Protein AF-Q2FM85-F1 (afdb_monomer_lite)

Structure (mmCIF, N/CA/C/O backbone):
data_AF-Q2FM85-F1
#
_entry.id   AF-Q2FM85-F1
#
loop_
_atom_site.group_PDB
_atom_site.id
_atom_site.type_symbol
_atom_site.label_atom_id
_atom_site.label_alt_id
_atom_site.label_comp_id
_atom_site.label_asym_id
_a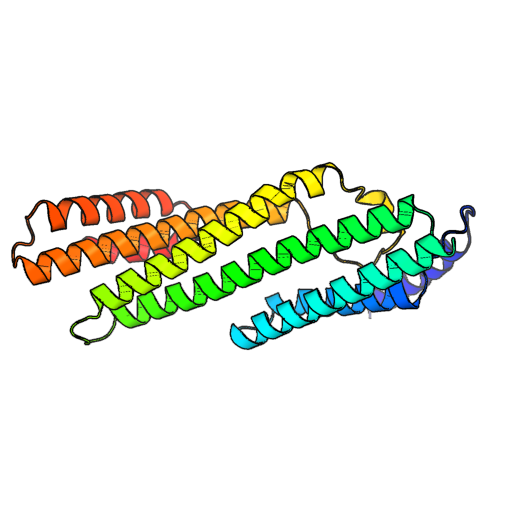tom_site.label_entity_id
_atom_site.label_seq_id
_atom_site.pdbx_PDB_ins_code
_atom_site.Cartn_x
_atom_site.Cartn_y
_atom_site.Cartn_z
_atom_site.occupancy
_atom_site.B_iso_or_equiv
_atom_site.auth_seq_id
_atom_site.auth_comp_id
_atom_site.auth_asym_id
_atom_site.auth_atom_id
_atom_site.pdbx_PDB_model_num
ATOM 1 N N . MET A 1 1 ? -16.814 22.512 -34.189 1.00 43.38 1 MET A N 1
ATOM 2 C CA . MET A 1 1 ? -15.724 22.408 -35.178 1.00 43.38 1 MET A CA 1
ATOM 3 C C . MET A 1 1 ? -14.431 22.679 -34.430 1.00 43.38 1 MET A C 1
ATOM 5 O O . MET A 1 1 ? -14.182 23.824 -34.098 1.00 43.38 1 MET A O 1
ATOM 9 N N . ASN A 1 2 ? -13.704 21.628 -34.056 1.00 27.72 2 ASN A N 1
ATOM 10 C CA . ASN A 1 2 ? -12.372 21.722 -33.464 1.00 27.72 2 ASN A CA 1
ATOM 11 C C . ASN A 1 2 ? -11.577 20.550 -34.024 1.00 27.72 2 ASN A C 1
ATOM 13 O O . ASN A 1 2 ? -11.971 19.396 -33.863 1.00 27.72 2 ASN A O 1
ATOM 17 N N . ILE A 1 3 ? -10.528 20.872 -34.770 1.00 36.47 3 ILE A N 1
ATOM 18 C CA . ILE 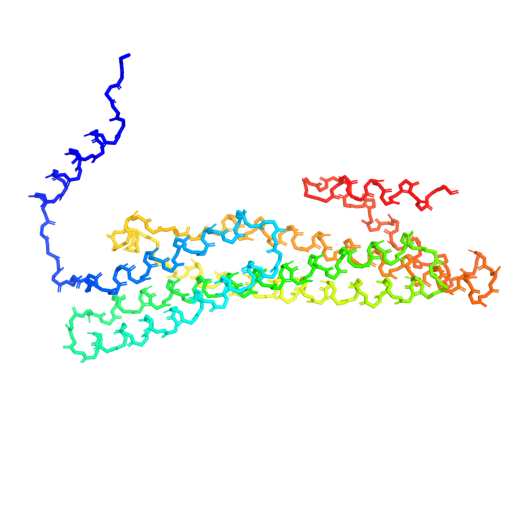A 1 3 ? -9.563 19.896 -35.258 1.00 36.47 3 ILE A CA 1
ATOM 19 C C . ILE A 1 3 ? -8.914 19.287 -34.014 1.00 36.47 3 ILE A C 1
ATOM 21 O O . ILE A 1 3 ? -8.484 20.007 -33.117 1.00 36.47 3 ILE A O 1
ATOM 25 N N . SER A 1 4 ? -8.961 17.962 -33.935 1.00 42.69 4 SER A N 1
ATOM 26 C CA . SER A 1 4 ? -8.514 17.168 -32.797 1.00 42.69 4 SER A CA 1
ATOM 27 C C . SER A 1 4 ? -7.077 17.513 -32.379 1.00 42.69 4 SER A C 1
ATOM 29 O O . SER A 1 4 ? -6.183 17.562 -33.226 1.00 42.69 4 SER A O 1
ATOM 31 N N . LEU A 1 5 ? -6.867 17.684 -31.069 1.00 38.66 5 LEU A N 1
ATOM 32 C CA . LEU A 1 5 ? -5.568 17.858 -30.401 1.00 38.66 5 LEU A CA 1
ATOM 33 C C . LEU A 1 5 ? -4.534 16.805 -30.865 1.00 38.66 5 LEU A C 1
ATOM 35 O O . LEU A 1 5 ? -3.346 17.096 -30.971 1.00 38.66 5 LEU A O 1
ATOM 39 N N . TYR A 1 6 ? -5.006 15.611 -31.245 1.00 41.09 6 TYR A N 1
ATOM 40 C CA . TYR A 1 6 ? -4.198 14.502 -31.760 1.00 41.09 6 TYR A CA 1
ATOM 41 C C . TYR A 1 6 ? -3.557 14.785 -33.136 1.00 41.09 6 TYR A C 1
ATOM 43 O O . TYR A 1 6 ? -2.476 14.280 -33.422 1.00 41.09 6 TYR A O 1
ATOM 51 N N . LEU A 1 7 ? -4.158 15.641 -33.976 1.00 37.09 7 LEU A N 1
ATOM 52 C CA . LEU A 1 7 ? -3.576 16.041 -35.268 1.00 37.09 7 LEU A CA 1
ATOM 53 C C . LEU A 1 7 ? -2.536 17.169 -35.108 1.00 37.09 7 LEU A C 1
ATOM 55 O O . LEU A 1 7 ? -1.598 17.261 -35.896 1.00 37.09 7 LEU A O 1
ATOM 59 N N . GLN A 1 8 ? -2.682 18.009 -34.072 1.00 33.28 8 GLN A N 1
ATOM 60 C CA . GLN A 1 8 ? -1.691 19.033 -33.708 1.00 33.28 8 GLN A CA 1
ATOM 61 C C . GLN A 1 8 ? -0.456 18.413 -33.032 1.00 33.28 8 GLN A C 1
ATOM 63 O O . GLN A 1 8 ? 0.659 18.837 -33.323 1.00 33.28 8 GLN A O 1
ATOM 68 N N . LEU A 1 9 ? -0.634 17.358 -32.225 1.00 39.28 9 LEU A N 1
ATOM 69 C CA . LEU A 1 9 ? 0.461 16.554 -31.660 1.00 39.28 9 LEU A CA 1
ATOM 70 C C . LEU A 1 9 ? 1.218 15.755 -32.740 1.00 39.28 9 LEU A C 1
ATOM 72 O O . LEU A 1 9 ? 2.447 15.719 -32.729 1.00 39.28 9 LEU A O 1
ATOM 76 N N . GLY A 1 10 ? 0.511 15.215 -33.742 1.00 33.72 10 GLY A N 1
ATOM 77 C CA . GLY A 1 10 ? 1.130 14.480 -34.855 1.00 33.72 10 GLY A CA 1
ATOM 78 C C . GLY A 1 10 ? 2.040 15.320 -35.770 1.00 33.72 10 GLY A C 1
ATOM 79 O O . GLY A 1 10 ? 2.987 14.789 -36.344 1.00 33.72 10 GLY A O 1
ATOM 80 N N . LEU A 1 11 ? 1.805 16.634 -35.890 1.00 33.81 11 LEU A N 1
ATOM 81 C CA . LEU A 1 11 ? 2.631 17.541 -36.709 1.00 33.81 11 LEU A CA 1
ATOM 82 C C . LEU A 1 11 ? 3.829 18.134 -35.949 1.00 33.81 11 LEU A C 1
ATOM 84 O O . LEU A 1 11 ? 4.820 18.500 -36.578 1.00 33.81 11 LEU A O 1
ATOM 88 N N . ILE A 1 12 ? 3.770 18.186 -34.613 1.00 39.16 12 ILE A N 1
ATOM 89 C CA . ILE A 1 12 ? 4.903 18.582 -33.761 1.00 39.16 12 ILE A CA 1
ATOM 90 C C . ILE A 1 12 ? 5.932 17.437 -33.679 1.00 39.16 12 ILE A C 1
ATOM 92 O O . ILE A 1 12 ? 7.133 17.697 -33.761 1.00 39.16 12 ILE A O 1
ATOM 96 N N . MET A 1 13 ? 5.479 16.174 -33.677 1.00 35.75 13 MET A N 1
ATOM 97 C CA . MET A 1 13 ? 6.345 14.988 -33.803 1.00 35.75 13 MET A CA 1
ATOM 98 C C . MET A 1 13 ? 7.170 14.969 -35.103 1.00 35.75 13 MET A C 1
ATOM 100 O O . MET A 1 13 ? 8.357 14.661 -35.075 1.00 35.75 13 MET A O 1
ATOM 104 N N . ALA A 1 14 ? 6.597 15.373 -36.242 1.00 36.06 14 ALA A N 1
ATOM 105 C CA . ALA A 1 14 ? 7.312 15.378 -37.524 1.00 36.06 14 ALA A CA 1
ATOM 106 C C . ALA A 1 14 ? 8.412 16.460 -37.629 1.00 36.06 14 ALA A C 1
ATOM 108 O O . ALA A 1 14 ? 9.284 16.360 -38.490 1.00 36.06 14 ALA A O 1
ATOM 109 N N . PHE A 1 15 ? 8.387 17.487 -36.767 1.00 31.94 15 PHE A N 1
ATOM 110 C CA . PHE A 1 15 ? 9.368 18.581 -36.768 1.00 31.94 15 PHE A CA 1
ATOM 111 C C . PHE A 1 15 ? 10.531 18.335 -35.788 1.00 31.94 15 PHE A C 1
ATOM 113 O O . PHE A 1 15 ? 11.653 18.756 -36.059 1.00 31.94 15 PHE A O 1
ATOM 120 N N . ILE A 1 16 ? 10.293 17.594 -34.697 1.00 36.69 16 ILE A N 1
ATOM 121 C CA . ILE A 1 16 ? 11.331 17.194 -33.725 1.00 36.69 16 ILE A CA 1
ATOM 122 C C . ILE A 1 16 ? 12.219 16.073 -34.291 1.00 36.69 16 ILE A C 1
ATOM 124 O O . ILE A 1 16 ? 13.427 16.084 -34.082 1.00 36.69 16 ILE A O 1
ATOM 128 N N . VAL A 1 17 ? 11.665 15.193 -35.135 1.00 38.59 17 VAL A N 1
ATOM 129 C CA . VAL A 1 17 ? 12.422 14.165 -35.883 1.00 38.59 17 VAL A CA 1
ATOM 130 C C . VAL A 1 17 ? 13.439 14.773 -36.877 1.00 38.59 17 VAL A C 1
ATOM 132 O O . VAL A 1 17 ? 14.316 14.076 -37.379 1.00 38.59 17 VAL A O 1
ATOM 135 N N . GLY A 1 18 ? 13.360 16.078 -37.169 1.00 36.00 18 GLY A N 1
ATOM 136 C CA . GLY A 1 18 ? 14.137 16.714 -38.234 1.00 36.00 18 GLY A CA 1
ATOM 137 C C . GLY A 1 18 ? 15.399 17.487 -37.839 1.00 36.00 18 GLY A C 1
ATOM 138 O O . GLY A 1 18 ? 16.174 17.805 -38.741 1.00 36.00 18 GLY A O 1
ATOM 139 N N . VAL A 1 19 ? 15.634 17.862 -36.573 1.00 32.31 19 VAL A N 1
ATOM 140 C CA . VAL A 1 19 ? 16.692 18.853 -36.272 1.00 32.31 19 VAL A CA 1
ATOM 141 C C . VAL A 1 19 ? 17.429 18.565 -34.953 1.00 32.31 19 VAL A C 1
ATOM 143 O O . VAL A 1 19 ? 16.922 18.835 -33.873 1.00 32.31 19 VAL A O 1
ATOM 146 N N . VAL A 1 20 ? 18.689 18.137 -35.117 1.00 36.66 20 VAL A N 1
ATOM 147 C CA . VAL A 1 20 ? 19.824 18.041 -34.164 1.00 36.66 20 VAL A CA 1
ATOM 148 C C . VAL A 1 20 ? 20.144 16.656 -33.574 1.00 36.66 20 VAL A C 1
ATOM 150 O O . VAL A 1 20 ? 19.857 16.316 -32.438 1.00 36.66 20 VAL A O 1
ATOM 153 N N . SER A 1 21 ? 20.856 15.923 -34.428 1.00 43.28 21 SER A N 1
ATOM 154 C CA . SER A 1 21 ? 21.902 14.911 -34.234 1.00 43.28 21 SER A CA 1
ATOM 155 C C . SER A 1 21 ? 22.667 14.792 -32.899 1.00 43.28 21 SER A C 1
ATOM 157 O O . SER A 1 21 ? 23.148 15.792 -32.365 1.00 43.28 21 SER A O 1
ATOM 159 N N . ALA A 1 22 ? 23.029 13.524 -32.640 1.00 36.72 22 ALA A N 1
ATOM 160 C CA . ALA A 1 22 ? 24.295 12.998 -32.099 1.00 36.72 22 ALA A CA 1
ATOM 161 C C . ALA A 1 22 ? 24.280 12.467 -30.653 1.00 36.72 22 ALA A C 1
ATOM 163 O O . ALA A 1 22 ? 24.821 13.081 -29.743 1.00 36.72 22 ALA A O 1
ATOM 164 N N . THR A 1 23 ? 23.781 11.242 -30.481 1.00 41.84 23 THR A N 1
ATOM 165 C CA . THR A 1 23 ? 24.601 10.081 -30.073 1.00 41.84 23 THR A CA 1
ATOM 166 C C . THR A 1 23 ? 23.841 8.807 -30.453 1.00 41.84 23 THR A C 1
ATOM 168 O O . THR A 1 23 ? 22.666 8.665 -30.135 1.00 41.84 23 THR A O 1
ATOM 171 N N . ASP A 1 24 ? 24.482 7.912 -31.204 1.00 48.84 24 ASP A N 1
ATOM 172 C CA . ASP A 1 24 ? 23.924 6.625 -31.635 1.00 48.84 24 ASP A CA 1
ATOM 173 C C . ASP A 1 24 ? 23.804 5.654 -30.446 1.00 48.84 24 ASP A C 1
ATOM 175 O O . ASP A 1 24 ? 24.573 4.708 -30.338 1.00 48.84 24 ASP A O 1
ATOM 179 N N . ASN A 1 25 ? 22.846 5.896 -29.551 1.00 52.81 25 ASN A N 1
ATOM 180 C CA . ASN A 1 25 ? 22.356 4.925 -28.569 1.00 52.81 25 ASN A CA 1
ATOM 181 C C . ASN A 1 25 ? 20.847 4.813 -28.735 1.00 52.81 25 ASN A C 1
ATOM 183 O O . ASN A 1 25 ? 20.070 5.338 -27.937 1.00 52.81 25 ASN A O 1
ATOM 187 N N . GLN A 1 26 ? 20.423 4.193 -29.830 1.00 66.88 26 GLN A N 1
ATOM 188 C CA . GLN A 1 26 ? 19.011 3.900 -30.010 1.00 66.88 26 GLN A CA 1
ATOM 189 C C . GLN A 1 26 ? 18.675 2.715 -29.118 1.00 66.88 26 GLN A C 1
ATOM 191 O O . GLN A 1 26 ? 19.164 1.612 -29.351 1.00 66.88 26 GLN A O 1
ATOM 196 N N . ILE A 1 27 ? 17.862 2.956 -28.085 1.00 73.56 27 ILE A N 1
ATOM 197 C CA . ILE A 1 27 ? 17.245 1.869 -27.327 1.00 73.56 27 ILE A CA 1
ATOM 198 C C . ILE A 1 27 ? 16.555 0.954 -28.348 1.00 73.56 27 ILE A C 1
ATOM 200 O O . ILE A 1 27 ? 15.770 1.449 -29.163 1.00 73.56 27 ILE A O 1
ATOM 204 N N . PRO A 1 28 ? 16.847 -0.354 -28.341 1.00 81.88 28 PRO A N 1
ATOM 205 C CA . PRO A 1 28 ? 16.185 -1.305 -29.213 1.00 81.88 28 PRO A CA 1
ATOM 206 C C . PRO A 1 28 ? 14.659 -1.199 -29.100 1.00 81.88 28 PRO A C 1
ATOM 208 O O . PRO A 1 28 ? 14.105 -1.121 -28.001 1.00 81.88 28 PRO A O 1
ATOM 211 N N . ASN A 1 29 ? 13.969 -1.179 -30.246 1.00 82.38 29 ASN A N 1
ATOM 212 C CA . ASN A 1 29 ? 12.513 -0.986 -30.299 1.00 82.38 29 ASN A CA 1
ATOM 213 C C . ASN A 1 29 ? 11.743 -2.032 -29.478 1.00 82.38 29 ASN A C 1
ATOM 215 O O . ASN A 1 29 ? 10.651 -1.754 -28.990 1.00 82.38 29 ASN A O 1
ATOM 219 N N . ASP A 1 30 ? 12.281 -3.240 -29.350 1.00 78.69 30 ASP A N 1
ATOM 220 C CA . ASP A 1 30 ? 11.719 -4.322 -28.550 1.00 78.69 30 ASP A CA 1
ATOM 221 C C . ASP A 1 30 ? 11.849 -4.064 -27.043 1.00 78.69 30 ASP A C 1
ATOM 223 O O . ASP A 1 30 ? 10.852 -4.232 -26.343 1.00 78.69 30 ASP A O 1
ATOM 227 N N . ILE A 1 31 ? 12.994 -3.555 -26.558 1.00 79.12 31 ILE A N 1
ATOM 228 C CA . ILE A 1 31 ? 13.118 -3.064 -25.171 1.00 79.12 31 ILE A CA 1
ATOM 229 C C . ILE A 1 31 ? 12.107 -1.941 -24.932 1.00 79.12 31 ILE A C 1
ATOM 231 O O . ILE A 1 31 ? 11.370 -1.971 -23.948 1.00 79.12 31 ILE A O 1
ATOM 235 N N . GLN A 1 32 ? 12.044 -0.959 -25.836 1.00 82.00 32 GLN A N 1
ATOM 236 C CA . GLN A 1 32 ? 11.134 0.177 -25.688 1.00 82.00 32 GLN A CA 1
ATOM 237 C C . GLN A 1 32 ? 9.668 -0.276 -25.624 1.00 82.00 32 GLN A C 1
ATOM 239 O O . GLN A 1 32 ? 8.930 0.148 -24.736 1.00 82.00 32 GLN A O 1
ATOM 244 N N . THR A 1 33 ? 9.256 -1.156 -26.539 1.00 81.81 33 THR A N 1
ATOM 245 C CA . THR A 1 33 ? 7.886 -1.686 -26.586 1.00 81.81 33 THR A CA 1
ATOM 246 C C . THR A 1 33 ? 7.562 -2.463 -25.313 1.00 81.81 33 THR A C 1
ATOM 248 O O . THR A 1 33 ? 6.524 -2.224 -24.704 1.00 81.81 33 THR A O 1
ATOM 251 N N . ALA A 1 34 ? 8.471 -3.335 -24.862 1.00 77.94 34 ALA A N 1
ATOM 252 C CA . ALA A 1 34 ? 8.268 -4.132 -23.657 1.00 77.94 34 ALA A CA 1
ATOM 253 C C . ALA A 1 34 ? 8.122 -3.261 -22.398 1.00 77.94 34 ALA A C 1
ATOM 255 O O . ALA A 1 34 ? 7.240 -3.514 -21.578 1.00 77.94 34 ALA A O 1
ATOM 256 N N . VAL A 1 35 ? 8.936 -2.206 -22.261 1.00 79.12 35 VAL A N 1
ATOM 257 C CA . VAL A 1 35 ? 8.818 -1.252 -21.147 1.00 79.12 35 VAL A CA 1
ATOM 258 C C . VAL A 1 35 ? 7.467 -0.538 -21.180 1.00 79.12 35 VAL A C 1
ATOM 260 O O . VAL A 1 35 ? 6.777 -0.495 -20.165 1.00 79.12 35 VAL A O 1
ATOM 263 N N . VAL A 1 36 ? 7.059 0.001 -22.332 1.00 80.12 36 VAL A N 1
ATOM 264 C CA . VAL A 1 36 ? 5.788 0.736 -22.456 1.00 80.12 36 VAL A CA 1
ATOM 265 C C . VAL A 1 36 ? 4.582 -0.167 -22.177 1.00 80.12 36 VAL A C 1
ATOM 267 O O . VAL A 1 36 ? 3.659 0.248 -21.471 1.00 80.12 36 VAL A O 1
ATOM 270 N N . ASP A 1 37 ? 4.594 -1.407 -22.666 1.00 78.00 37 ASP A N 1
ATOM 271 C CA . ASP A 1 37 ? 3.521 -2.376 -22.423 1.00 78.00 37 ASP A CA 1
ATOM 272 C C . ASP A 1 37 ? 3.403 -2.731 -20.932 1.00 78.00 37 ASP A C 1
ATOM 274 O O . ASP A 1 37 ? 2.298 -2.724 -20.378 1.00 78.00 37 ASP A O 1
ATOM 278 N N . ALA A 1 38 ? 4.534 -2.980 -20.262 1.00 74.19 38 ALA A N 1
ATOM 279 C CA . ALA A 1 38 ? 4.574 -3.286 -18.833 1.00 74.19 38 ALA A CA 1
ATOM 280 C C . ALA A 1 38 ? 4.044 -2.116 -17.984 1.00 74.19 38 ALA A C 1
ATOM 282 O O . ALA A 1 38 ? 3.246 -2.309 -17.066 1.00 74.19 38 ALA A O 1
ATOM 283 N N . LEU A 1 39 ? 4.419 -0.880 -18.326 1.00 76.69 39 LEU A N 1
ATOM 284 C CA . LEU A 1 39 ? 3.932 0.320 -17.638 1.00 76.69 39 LEU A CA 1
ATOM 285 C C . LEU A 1 39 ? 2.447 0.575 -17.881 1.00 76.69 39 LEU A C 1
ATOM 287 O O . LEU A 1 39 ? 1.722 0.926 -16.955 1.00 76.69 39 LEU A O 1
ATOM 291 N N . THR A 1 40 ? 1.971 0.331 -19.100 1.00 77.44 40 THR A N 1
ATOM 292 C CA . THR A 1 40 ? 0.543 0.439 -19.416 1.00 77.44 40 THR A CA 1
ATOM 293 C C . THR A 1 40 ? -0.274 -0.522 -18.550 1.00 77.44 40 THR A C 1
ATOM 295 O O . THR A 1 40 ? -1.334 -0.155 -18.048 1.00 77.44 40 THR A O 1
ATOM 298 N N . LYS A 1 41 ? 0.226 -1.743 -18.314 1.00 76.25 41 LYS A N 1
ATOM 299 C CA . LYS A 1 41 ? -0.398 -2.696 -17.382 1.00 76.25 41 LYS A CA 1
ATOM 300 C C . LYS A 1 41 ? -0.306 -2.242 -15.929 1.00 76.25 41 LYS A C 1
ATOM 302 O O . LYS A 1 41 ? -1.263 -2.437 -15.186 1.00 76.25 41 LYS A O 1
ATOM 307 N N . ALA A 1 42 ? 0.803 -1.627 -15.521 1.00 71.06 42 ALA A N 1
ATOM 308 C CA . ALA A 1 42 ? 0.934 -1.068 -14.178 1.00 71.06 42 ALA A CA 1
ATOM 309 C C . ALA A 1 42 ? -0.116 0.025 -13.919 1.00 71.06 42 ALA A C 1
ATOM 311 O O . ALA A 1 42 ? -0.747 0.039 -12.863 1.00 71.06 42 ALA A O 1
ATOM 312 N N . ASP A 1 43 ? -0.379 0.884 -14.905 1.00 70.06 43 ASP A N 1
ATOM 313 C CA . ASP A 1 43 ? -1.413 1.914 -14.796 1.00 70.06 43 ASP A CA 1
ATOM 314 C C . ASP A 1 43 ? -2.819 1.304 -14.610 1.00 70.06 43 ASP A C 1
ATOM 316 O O . ASP A 1 43 ? -3.640 1.875 -13.882 1.00 70.06 43 ASP A O 1
ATOM 320 N N . LEU A 1 44 ? -3.079 0.108 -15.167 1.00 70.88 44 LEU A N 1
ATOM 321 C CA . LEU A 1 44 ? -4.347 -0.622 -15.001 1.00 70.88 44 LEU A CA 1
ATOM 322 C C . LEU A 1 44 ? -4.649 -1.032 -13.554 1.00 70.88 44 LEU A C 1
ATOM 324 O O . LEU A 1 44 ? -5.825 -1.117 -13.206 1.00 70.88 44 LEU A O 1
ATOM 328 N N . ILE A 1 45 ? -3.632 -1.204 -12.699 1.00 67.62 45 ILE A N 1
ATOM 329 C CA . ILE A 1 45 ? -3.804 -1.572 -11.279 1.00 67.62 45 ILE A CA 1
ATOM 330 C C . ILE A 1 45 ? -4.682 -0.548 -10.545 1.00 67.62 45 ILE A C 1
ATOM 332 O O . ILE A 1 45 ? -5.451 -0.891 -9.653 1.00 67.62 45 ILE A O 1
ATOM 336 N N . SER A 1 46 ? -4.592 0.730 -10.924 1.00 55.38 46 SER A N 1
ATOM 337 C CA . SER A 1 46 ? -5.371 1.801 -10.291 1.00 55.38 46 SER A CA 1
ATOM 338 C C . SER A 1 46 ? -6.848 1.838 -10.707 1.00 55.38 46 SER A C 1
ATOM 340 O O . SER A 1 46 ? -7.635 2.552 -10.084 1.00 55.38 46 SER A O 1
ATOM 342 N N . PHE A 1 47 ? -7.224 1.084 -11.745 1.00 53.41 47 PHE A N 1
ATOM 343 C CA . PHE A 1 47 ? -8.576 1.044 -12.309 1.00 53.41 47 PHE A CA 1
ATOM 344 C C . PHE A 1 47 ? -9.339 -0.240 -11.960 1.00 53.41 47 PHE A C 1
ATOM 346 O O . PHE A 1 47 ? -10.507 -0.371 -12.330 1.00 53.41 47 PHE A O 1
ATOM 353 N N . THR A 1 48 ? -8.698 -1.187 -11.274 1.00 65.25 48 THR A N 1
ATOM 354 C CA . THR A 1 48 ? -9.308 -2.442 -10.835 1.00 65.25 48 THR A CA 1
ATOM 355 C C . THR A 1 48 ? -9.791 -2.330 -9.392 1.00 65.25 48 THR A C 1
ATOM 357 O O . THR A 1 48 ? -8.995 -2.174 -8.471 1.00 65.25 48 THR A O 1
ATOM 360 N N . ASP A 1 49 ? -11.101 -2.479 -9.182 1.00 66.50 49 ASP A N 1
ATOM 361 C CA . ASP A 1 49 ? -11.698 -2.539 -7.836 1.00 66.50 49 ASP A CA 1
ATOM 362 C C . ASP A 1 49 ? -11.513 -3.923 -7.170 1.00 66.50 49 ASP A C 1
ATOM 364 O O . ASP A 1 49 ? -11.881 -4.123 -6.013 1.00 66.50 49 ASP A O 1
ATOM 368 N N . GLU A 1 50 ? -10.941 -4.893 -7.894 1.00 79.25 50 GLU A N 1
ATOM 369 C CA . GLU A 1 50 ? -10.713 -6.263 -7.432 1.00 79.25 50 GLU A CA 1
ATOM 370 C C . GLU A 1 50 ? -9.252 -6.475 -7.012 1.00 79.25 50 GLU A C 1
ATOM 372 O O . GLU A 1 50 ? -8.321 -6.370 -7.821 1.00 79.25 50 GLU A O 1
ATOM 377 N N . SER A 1 51 ? -9.039 -6.810 -5.737 1.00 77.25 51 SER A N 1
ATOM 378 C CA . SER A 1 51 ? -7.700 -6.965 -5.159 1.00 77.25 51 SER A CA 1
ATOM 379 C C . SER A 1 51 ? -6.914 -8.136 -5.750 1.00 77.25 51 SER A C 1
ATOM 381 O O . SER A 1 51 ? -5.709 -8.018 -5.954 1.00 77.25 51 SER A O 1
ATOM 383 N N . GLU A 1 52 ? -7.573 -9.249 -6.079 1.00 85.62 52 GLU A N 1
ATOM 384 C CA . GLU A 1 52 ? -6.927 -10.414 -6.699 1.00 85.62 52 GLU A CA 1
ATOM 385 C C . GLU A 1 52 ? -6.411 -10.101 -8.107 1.00 85.62 52 GLU A C 1
ATOM 387 O O . GLU A 1 52 ? -5.225 -10.289 -8.369 1.00 85.62 52 GLU A O 1
ATOM 392 N N . GLN A 1 53 ? -7.250 -9.507 -8.962 1.00 81.50 53 GLN A N 1
ATOM 393 C CA . GLN A 1 53 ? -6.844 -9.077 -10.305 1.00 81.50 53 GLN A CA 1
ATOM 394 C C . GLN A 1 53 ? -5.697 -8.059 -10.251 1.00 81.50 53 GLN A C 1
ATOM 396 O O . GLN A 1 53 ? -4.740 -8.144 -11.018 1.00 81.50 53 GLN A O 1
ATOM 401 N N . SER A 1 54 ? -5.758 -7.120 -9.301 1.00 80.25 54 SER A N 1
ATOM 402 C CA . SER A 1 54 ? -4.698 -6.129 -9.089 1.00 80.25 54 SER A CA 1
ATOM 403 C C . SER A 1 54 ? -3.357 -6.794 -8.748 1.00 80.25 54 SER A C 1
ATOM 405 O O . SER A 1 54 ? -2.315 -6.389 -9.264 1.00 80.25 54 SER A O 1
ATOM 407 N N . ARG A 1 55 ? -3.366 -7.844 -7.914 1.00 84.94 55 ARG A N 1
ATOM 408 C CA . ARG A 1 55 ? -2.155 -8.601 -7.554 1.00 84.94 55 ARG A CA 1
ATOM 409 C C . ARG A 1 55 ? -1.608 -9.432 -8.710 1.00 84.94 55 ARG A C 1
ATOM 411 O O . ARG A 1 55 ? -0.394 -9.465 -8.899 1.00 84.94 55 ARG A O 1
ATOM 418 N N . GLU A 1 56 ? -2.472 -10.067 -9.497 1.00 88.56 56 GLU A N 1
ATOM 419 C CA . GLU A 1 56 ? -2.054 -10.798 -10.701 1.00 88.56 56 GLU A CA 1
ATOM 420 C C . GLU A 1 56 ? -1.382 -9.864 -11.719 1.00 88.56 56 GLU A C 1
ATOM 422 O O . GLU A 1 56 ? -0.337 -10.201 -12.287 1.00 88.56 56 GLU A O 1
ATOM 427 N N . LEU A 1 57 ? -1.934 -8.659 -11.906 1.00 81.62 57 LEU A N 1
ATOM 428 C CA . LEU A 1 57 ? -1.325 -7.622 -12.738 1.00 81.62 57 LEU A CA 1
ATOM 429 C C . LEU A 1 57 ? 0.039 -7.193 -12.191 1.00 81.62 57 LEU A C 1
ATOM 431 O O . LEU A 1 57 ? 0.998 -7.139 -12.959 1.00 81.62 57 LEU A O 1
ATOM 435 N N . ILE A 1 58 ? 0.158 -6.953 -10.878 1.00 84.06 58 ILE A N 1
ATOM 436 C CA . ILE A 1 58 ? 1.447 -6.638 -10.241 1.00 84.06 58 ILE A CA 1
ATOM 437 C C . ILE A 1 58 ? 2.473 -7.733 -10.530 1.00 84.06 58 ILE A C 1
ATOM 439 O O . ILE A 1 58 ? 3.571 -7.431 -10.992 1.00 84.06 58 ILE A O 1
ATOM 443 N N . GLN A 1 59 ? 2.127 -8.999 -10.293 1.00 89.19 59 GLN A N 1
ATOM 444 C CA . GLN A 1 59 ? 3.045 -10.108 -10.537 1.00 89.19 59 GLN A CA 1
ATOM 445 C C . GLN A 1 59 ? 3.478 -10.160 -12.008 1.00 89.19 59 GLN A C 1
ATOM 447 O O . GLN A 1 59 ? 4.673 -10.255 -12.287 1.00 89.19 59 GLN A O 1
ATOM 452 N N . THR A 1 60 ? 2.528 -10.016 -12.934 1.00 87.06 60 THR A N 1
ATOM 453 C CA . THR A 1 60 ? 2.796 -10.014 -14.379 1.00 87.06 60 THR A CA 1
ATOM 454 C C . THR A 1 60 ? 3.795 -8.921 -14.761 1.00 87.06 60 THR A C 1
ATOM 456 O O . THR A 1 60 ? 4.776 -9.192 -15.449 1.00 87.06 60 THR A O 1
ATOM 459 N N . VAL A 1 61 ? 3.590 -7.689 -14.287 1.00 85.44 61 VAL A N 1
ATOM 460 C CA . VAL A 1 61 ? 4.483 -6.564 -14.604 1.00 85.44 61 VAL A CA 1
ATOM 461 C C . VAL A 1 61 ? 5.886 -6.791 -14.037 1.00 85.44 61 VAL A C 1
ATOM 463 O O . VAL A 1 61 ? 6.877 -6.507 -14.705 1.00 85.44 61 VAL A O 1
ATOM 466 N N . ARG A 1 62 ? 6.003 -7.349 -12.829 1.00 90.56 62 ARG A N 1
ATOM 467 C CA . ARG A 1 62 ? 7.309 -7.635 -12.211 1.00 90.56 62 ARG A CA 1
ATOM 468 C C . ARG A 1 62 ? 8.081 -8.742 -12.937 1.00 90.56 62 ARG A C 1
ATOM 470 O O . ARG A 1 62 ? 9.307 -8.672 -13.062 1.00 90.56 62 ARG A O 1
ATOM 477 N N . GLU A 1 63 ? 7.378 -9.751 -13.444 1.00 90.94 63 GLU A N 1
ATOM 478 C CA . GLU A 1 63 ? 7.966 -10.774 -14.315 1.00 90.94 63 GLU A CA 1
ATOM 479 C C . GLU A 1 63 ? 8.465 -10.154 -15.632 1.00 90.94 63 GLU A C 1
ATOM 481 O O . GLU A 1 63 ? 9.585 -10.443 -16.065 1.00 90.94 63 GLU A O 1
ATOM 486 N N . GLU A 1 64 ? 7.696 -9.232 -16.225 1.00 87.94 64 GLU A N 1
ATOM 487 C CA . GLU A 1 64 ? 8.111 -8.483 -17.419 1.00 87.94 64 GLU A CA 1
ATOM 488 C C . GLU A 1 64 ? 9.337 -7.611 -17.153 1.00 87.94 64 GLU A C 1
ATOM 490 O O . GLU A 1 64 ? 10.292 -7.658 -17.924 1.00 87.94 64 GLU A O 1
ATOM 495 N N . PHE A 1 65 ? 9.373 -6.893 -16.034 1.00 89.12 65 PHE A N 1
ATOM 496 C CA . PHE A 1 65 ? 10.538 -6.118 -15.612 1.00 89.12 65 PHE A CA 1
ATOM 497 C C . PHE A 1 65 ? 11.792 -6.973 -15.472 1.00 89.12 65 PHE A C 1
ATOM 499 O O . PHE A 1 65 ? 12.844 -6.594 -15.982 1.00 89.12 65 PHE A O 1
ATOM 506 N N . THR A 1 66 ? 11.680 -8.158 -14.871 1.00 92.25 66 THR A N 1
ATOM 507 C CA . THR A 1 66 ? 12.808 -9.095 -14.759 1.00 92.25 66 THR A CA 1
ATOM 508 C C . THR A 1 66 ? 13.334 -9.502 -16.139 1.00 92.25 66 THR A C 1
ATOM 510 O O . THR A 1 66 ? 14.546 -9.521 -16.365 1.00 92.25 66 THR A O 1
ATOM 513 N N . ASN A 1 67 ? 12.432 -9.793 -17.081 1.00 90.06 67 ASN A N 1
ATOM 514 C CA . ASN A 1 67 ? 12.801 -10.131 -18.454 1.00 90.06 67 ASN A CA 1
ATOM 515 C C . ASN A 1 67 ? 13.463 -8.948 -19.184 1.00 90.06 67 ASN A C 1
ATOM 517 O O . ASN A 1 67 ? 14.506 -9.116 -19.814 1.00 90.06 67 ASN A O 1
ATOM 521 N N . ILE A 1 68 ? 12.901 -7.744 -19.052 1.00 88.81 68 ILE A N 1
ATOM 522 C CA . ILE A 1 68 ? 13.432 -6.520 -19.663 1.00 88.81 68 ILE A CA 1
ATOM 523 C C . ILE A 1 68 ? 14.825 -6.195 -19.112 1.00 88.81 68 ILE A C 1
ATOM 525 O O . ILE A 1 68 ? 15.721 -5.867 -19.885 1.00 88.81 68 ILE A O 1
ATOM 529 N N . THR A 1 69 ? 15.060 -6.326 -17.802 1.00 90.44 69 THR A N 1
ATOM 530 C CA . THR A 1 69 ? 16.400 -6.146 -17.218 1.00 90.44 69 THR A CA 1
ATOM 531 C C . THR A 1 69 ? 17.412 -7.132 -17.810 1.00 90.44 69 THR A C 1
ATOM 533 O O . THR A 1 69 ? 18.553 -6.752 -18.080 1.00 90.44 69 THR A O 1
ATOM 536 N N . GLY A 1 70 ? 16.998 -8.376 -18.075 1.00 90.81 70 GLY A N 1
ATOM 537 C CA . GLY A 1 70 ? 17.811 -9.354 -18.802 1.00 90.81 70 GLY A CA 1
ATOM 538 C C . GLY A 1 70 ? 18.168 -8.879 -20.213 1.00 90.81 70 GLY A C 1
ATOM 539 O O . GLY A 1 70 ? 19.344 -8.856 -20.570 1.00 90.81 70 GLY A O 1
ATOM 540 N N . GLN A 1 71 ? 17.175 -8.403 -20.972 1.00 89.56 71 GLN A N 1
ATOM 541 C CA . GLN A 1 71 ? 17.394 -7.832 -22.305 1.00 89.56 71 GLN A CA 1
ATOM 542 C C . GLN A 1 71 ? 18.369 -6.649 -22.248 1.00 89.56 71 GLN A C 1
ATOM 544 O O . GLN A 1 71 ? 19.369 -6.646 -22.959 1.00 89.56 71 GLN A O 1
ATOM 549 N N . ILE A 1 72 ? 18.149 -5.679 -21.358 1.00 88.00 72 ILE A N 1
ATOM 550 C CA . ILE A 1 72 ? 19.045 -4.526 -21.174 1.00 88.00 72 ILE A CA 1
ATOM 551 C C . ILE A 1 72 ? 20.495 -4.979 -20.933 1.00 88.00 72 ILE A C 1
ATOM 553 O O . ILE A 1 72 ? 21.415 -4.416 -21.528 1.00 88.00 72 ILE A O 1
ATOM 557 N N . SER A 1 73 ? 20.714 -6.010 -20.109 1.00 91.44 73 SER A N 1
ATOM 558 C CA . SER A 1 73 ? 22.054 -6.564 -19.872 1.00 91.44 73 SER A CA 1
ATOM 559 C C . SER A 1 73 ? 22.679 -7.147 -21.143 1.00 91.44 73 SER A C 1
ATOM 561 O O . SER A 1 73 ? 23.863 -6.921 -21.398 1.00 91.44 73 SER A O 1
ATOM 563 N N . ASP A 1 74 ? 21.907 -7.880 -21.946 1.00 87.81 74 ASP A N 1
ATOM 564 C CA . ASP A 1 74 ? 22.389 -8.495 -23.187 1.00 87.81 74 ASP A CA 1
ATOM 565 C C . ASP A 1 74 ? 22.737 -7.431 -24.243 1.00 87.81 74 ASP A C 1
ATOM 567 O O . ASP A 1 74 ? 23.807 -7.474 -24.860 1.00 87.81 74 ASP A O 1
ATOM 571 N N . TYR A 1 75 ? 21.874 -6.424 -24.401 1.00 83.19 75 TYR A N 1
ATOM 572 C CA . TYR A 1 75 ? 22.083 -5.292 -25.307 1.00 83.19 75 TYR A CA 1
ATOM 573 C C . TYR A 1 75 ? 23.240 -4.386 -24.857 1.00 83.19 75 TYR A C 1
ATOM 575 O O . TYR A 1 75 ? 23.993 -3.865 -25.682 1.00 83.19 75 TYR A O 1
ATOM 583 N N . SER A 1 76 ? 23.448 -4.230 -23.547 1.00 85.38 76 SER A N 1
ATOM 584 C CA . SER A 1 76 ? 24.626 -3.531 -23.029 1.00 85.38 76 SER A CA 1
ATOM 585 C C . SER A 1 76 ? 25.913 -4.324 -23.277 1.00 85.38 76 SER A C 1
ATOM 587 O O . SER A 1 76 ? 26.930 -3.741 -23.655 1.00 85.38 76 SER A O 1
ATOM 589 N N . GLY A 1 77 ? 25.882 -5.651 -23.111 1.00 84.12 77 GLY A N 1
ATOM 590 C CA . GLY A 1 77 ? 27.036 -6.527 -23.329 1.00 84.12 77 GLY A CA 1
ATOM 591 C C . GLY A 1 77 ? 27.468 -6.643 -24.795 1.00 84.12 77 GLY A C 1
ATOM 592 O O . GLY A 1 77 ? 28.654 -6.828 -25.073 1.00 84.12 77 GLY A O 1
ATOM 593 N N . SER A 1 78 ? 26.528 -6.503 -25.733 1.00 86.50 78 SER A N 1
ATOM 594 C CA . SER A 1 78 ? 26.797 -6.443 -27.179 1.00 86.50 78 SER A CA 1
ATOM 595 C C . SER A 1 78 ? 27.246 -5.058 -27.663 1.00 86.50 78 SER A C 1
ATOM 597 O O . SER A 1 78 ? 27.792 -4.946 -28.762 1.00 86.50 78 SER A O 1
ATOM 599 N N . GLY A 1 79 ? 27.080 -4.020 -26.836 1.00 81.62 79 GLY A N 1
ATOM 600 C CA . GLY A 1 79 ? 27.405 -2.632 -27.167 1.00 81.62 79 GLY A CA 1
ATOM 601 C C . GLY A 1 79 ? 26.338 -1.923 -28.002 1.00 81.62 79 GLY A C 1
ATOM 602 O O . GLY A 1 79 ? 26.612 -0.854 -28.541 1.00 81.62 79 GLY A O 1
ATOM 603 N N . GLU A 1 80 ? 25.144 -2.505 -28.119 1.00 82.38 80 GLU A N 1
ATOM 604 C CA . GLU A 1 80 ? 24.004 -1.911 -28.827 1.00 82.38 80 GLU A CA 1
ATOM 605 C C . GLU A 1 80 ? 23.373 -0.749 -28.042 1.00 82.38 80 GLU A C 1
ATOM 607 O O . GLU A 1 80 ? 22.846 0.187 -28.640 1.00 82.38 80 GLU A O 1
ATOM 612 N N . ILE A 1 81 ? 23.496 -0.767 -26.711 1.00 84.62 81 ILE A N 1
ATOM 613 C CA . ILE A 1 81 ? 23.247 0.387 -25.838 1.00 84.62 81 ILE A CA 1
ATOM 614 C C . ILE A 1 81 ? 24.468 0.650 -24.951 1.00 84.62 81 ILE A C 1
ATOM 616 O O . ILE A 1 81 ? 25.194 -0.275 -24.575 1.00 84.62 81 ILE A O 1
ATOM 620 N N . THR A 1 82 ? 24.705 1.909 -24.573 1.00 83.69 82 THR A N 1
ATOM 621 C CA . THR A 1 82 ? 25.778 2.227 -23.619 1.00 83.69 82 THR A CA 1
ATOM 622 C C . THR A 1 82 ? 25.457 1.747 -22.214 1.00 83.69 82 THR A C 1
ATOM 624 O O . THR A 1 82 ? 24.300 1.635 -21.812 1.00 83.69 82 THR A O 1
ATOM 627 N N . SER A 1 83 ? 26.520 1.565 -21.426 1.00 83.94 83 SER A N 1
ATOM 628 C CA . SER A 1 83 ? 26.419 1.297 -19.990 1.00 83.94 83 SER A CA 1
ATOM 629 C C . SER A 1 83 ? 25.617 2.367 -19.242 1.00 83.94 83 SER A C 1
ATOM 631 O O . SER A 1 83 ? 24.899 2.023 -18.310 1.00 83.94 83 SER A O 1
ATOM 633 N N . ASP A 1 84 ? 25.718 3.640 -19.636 1.00 85.38 84 ASP A N 1
ATOM 634 C CA . ASP A 1 84 ? 24.987 4.732 -18.980 1.00 85.38 84 ASP A CA 1
ATOM 635 C C . ASP A 1 84 ? 23.478 4.634 -19.259 1.00 85.38 84 ASP A C 1
ATOM 637 O O . ASP A 1 84 ? 22.669 4.719 -18.336 1.00 85.38 84 ASP A O 1
ATOM 641 N N . THR A 1 85 ? 23.087 4.374 -20.514 1.00 84.69 85 THR A N 1
ATOM 642 C CA . THR A 1 85 ? 21.682 4.157 -20.894 1.00 84.69 85 THR A CA 1
ATOM 643 C C . THR A 1 85 ? 21.115 2.897 -20.239 1.00 84.69 85 THR A C 1
ATOM 645 O O . THR A 1 85 ? 20.003 2.923 -19.715 1.00 84.69 85 THR A O 1
ATOM 648 N N . ALA A 1 86 ? 21.884 1.806 -20.221 1.00 83.94 86 ALA A N 1
ATOM 649 C CA . ALA A 1 86 ? 21.493 0.559 -19.570 1.00 83.94 86 ALA A CA 1
ATOM 650 C C . ALA A 1 86 ? 21.302 0.731 -18.055 1.00 83.94 86 ALA A C 1
ATOM 652 O O . ALA A 1 86 ? 20.319 0.239 -17.497 1.00 83.94 86 ALA A O 1
ATOM 653 N N . GLY A 1 87 ? 22.209 1.464 -17.401 1.00 87.50 87 GLY A N 1
ATOM 654 C CA . GLY A 1 87 ? 22.106 1.798 -15.982 1.00 87.50 87 GLY A CA 1
ATOM 655 C C . GLY A 1 87 ? 20.840 2.595 -15.688 1.00 87.50 87 GLY A C 1
ATOM 656 O O . GLY A 1 87 ? 20.042 2.190 -14.850 1.00 87.50 87 GLY A O 1
ATOM 657 N N . LEU A 1 88 ? 20.590 3.656 -16.456 1.00 85.44 88 LEU A N 1
ATOM 658 C CA . LEU A 1 88 ? 19.420 4.506 -16.253 1.00 85.44 88 LEU A CA 1
ATOM 659 C C . LEU A 1 88 ? 18.086 3.761 -16.484 1.00 85.44 88 LEU A C 1
ATOM 661 O O . LEU A 1 88 ? 17.139 3.957 -15.723 1.00 85.44 88 LEU A O 1
ATOM 665 N N . LEU A 1 89 ? 17.999 2.882 -17.490 1.00 84.50 89 LEU A N 1
ATOM 666 C CA . LEU A 1 89 ? 16.821 2.024 -17.703 1.00 84.50 89 LEU A CA 1
ATOM 667 C C . LEU A 1 89 ? 16.630 1.010 -16.568 1.00 84.50 89 LEU A C 1
ATOM 669 O O . LEU A 1 89 ? 15.501 0.760 -16.148 1.00 84.50 89 LEU A O 1
ATOM 673 N N . THR A 1 90 ? 17.721 0.446 -16.053 1.00 88.62 90 THR A N 1
ATOM 674 C CA . THR A 1 90 ? 17.670 -0.491 -14.923 1.00 88.62 90 THR A CA 1
ATOM 675 C C . THR A 1 90 ? 17.191 0.210 -13.653 1.00 88.62 90 THR A C 1
ATOM 677 O O . THR A 1 90 ? 16.293 -0.300 -12.985 1.00 88.62 90 THR A O 1
ATOM 680 N N . ASP A 1 91 ? 17.704 1.408 -13.363 1.00 87.50 91 ASP A N 1
ATOM 681 C CA . ASP A 1 91 ? 17.265 2.227 -12.228 1.00 87.50 91 ASP A CA 1
ATOM 682 C C . ASP A 1 91 ? 15.777 2.594 -12.344 1.00 87.50 91 ASP A C 1
ATOM 684 O O . ASP A 1 91 ? 15.037 2.562 -11.360 1.00 87.50 91 ASP A O 1
ATOM 688 N N . TYR A 1 92 ? 15.313 2.900 -13.559 1.00 84.56 92 TYR A N 1
ATOM 689 C CA . TYR A 1 92 ? 13.908 3.195 -13.833 1.00 84.56 92 TYR A CA 1
ATOM 690 C C . TYR A 1 92 ? 12.989 1.992 -13.582 1.00 84.56 92 TYR A C 1
ATOM 692 O O . TYR A 1 92 ? 11.948 2.127 -12.936 1.00 84.56 92 TYR A O 1
ATOM 700 N N . ILE A 1 93 ? 13.390 0.805 -14.042 1.00 86.25 93 ILE A N 1
ATOM 701 C CA . ILE A 1 93 ? 12.672 -0.445 -13.769 1.00 86.25 93 ILE A CA 1
ATOM 702 C C . ILE A 1 93 ? 12.667 -0.736 -12.266 1.00 86.25 93 ILE A C 1
ATOM 704 O O . ILE A 1 93 ? 11.626 -1.078 -11.712 1.00 86.25 93 ILE A O 1
ATOM 708 N N . GLN A 1 94 ? 13.795 -0.542 -11.580 1.00 87.06 94 GLN A N 1
ATOM 709 C CA . GLN A 1 94 ? 13.902 -0.762 -10.138 1.00 87.06 94 GLN A CA 1
ATOM 710 C C . GLN A 1 94 ? 13.011 0.192 -9.327 1.00 87.06 94 GLN A C 1
ATOM 712 O O . GLN A 1 94 ? 12.418 -0.216 -8.320 1.00 87.06 94 GLN A O 1
ATOM 717 N N . LEU A 1 95 ? 12.883 1.450 -9.760 1.00 82.50 95 LEU A N 1
ATOM 718 C CA . LEU A 1 95 ? 11.938 2.403 -9.179 1.00 82.50 95 LEU A CA 1
ATOM 719 C C . LEU A 1 95 ? 10.507 1.864 -9.253 1.00 82.50 95 LEU A C 1
ATOM 721 O O . LEU A 1 95 ? 9.824 1.804 -8.229 1.00 82.50 95 LEU A O 1
ATOM 725 N N . TRP A 1 96 ? 10.065 1.438 -10.436 1.00 83.69 96 TRP A N 1
ATOM 726 C CA . TRP A 1 96 ? 8.723 0.892 -10.619 1.00 83.69 96 TRP A CA 1
ATOM 727 C C . TRP A 1 96 ? 8.503 -0.437 -9.897 1.00 83.69 96 TRP A C 1
ATOM 729 O O . TRP A 1 96 ? 7.461 -0.598 -9.266 1.00 83.69 96 TRP A O 1
ATOM 739 N N . ASP A 1 97 ? 9.472 -1.355 -9.913 1.00 85.69 97 ASP A N 1
ATOM 740 C CA . ASP A 1 97 ? 9.382 -2.624 -9.178 1.00 85.69 97 ASP A CA 1
ATOM 741 C C . ASP A 1 97 ? 9.158 -2.375 -7.681 1.00 85.69 97 ASP A C 1
ATOM 743 O O . ASP A 1 97 ? 8.260 -2.956 -7.071 1.00 85.69 97 ASP A O 1
ATOM 747 N N . THR A 1 98 ? 9.894 -1.422 -7.100 1.00 84.00 98 THR A N 1
ATOM 748 C CA . THR A 1 98 ? 9.738 -1.086 -5.679 1.00 84.00 98 THR A CA 1
ATOM 749 C C . THR A 1 98 ? 8.360 -0.484 -5.376 1.00 84.00 98 THR A C 1
ATOM 751 O O . THR A 1 98 ? 7.761 -0.788 -4.343 1.00 84.00 98 THR A O 1
ATOM 754 N N . LEU A 1 99 ? 7.823 0.350 -6.275 1.00 82.69 99 LEU A N 1
ATOM 755 C CA . LEU A 1 99 ? 6.468 0.895 -6.137 1.00 82.69 99 LEU A CA 1
ATOM 756 C C . LEU A 1 99 ? 5.399 -0.196 -6.244 1.00 82.69 99 LEU A C 1
ATOM 758 O O . LEU A 1 99 ? 4.451 -0.191 -5.463 1.00 82.69 99 LEU A O 1
ATOM 762 N N . LEU A 1 100 ? 5.560 -1.145 -7.167 1.00 84.12 100 LEU A N 1
ATOM 763 C CA . LEU A 1 100 ? 4.641 -2.271 -7.338 1.00 84.12 100 LEU A CA 1
ATOM 764 C C . LEU A 1 100 ? 4.613 -3.175 -6.104 1.00 84.12 100 LEU A C 1
ATOM 766 O O . LEU A 1 100 ? 3.535 -3.578 -5.673 1.00 84.12 100 LEU A O 1
ATOM 770 N N . VAL A 1 101 ? 5.769 -3.434 -5.486 1.00 87.38 101 VAL A N 1
ATOM 771 C CA . VAL A 1 101 ? 5.844 -4.153 -4.202 1.00 87.38 101 VAL A CA 1
ATOM 772 C C . VAL A 1 101 ? 5.084 -3.403 -3.106 1.00 87.38 101 VAL A C 1
ATOM 774 O O . VAL A 1 101 ? 4.321 -4.007 -2.353 1.00 87.38 101 VAL A O 1
ATOM 777 N N . ALA A 1 102 ? 5.237 -2.079 -3.022 1.00 83.94 102 ALA A N 1
ATOM 778 C CA . ALA A 1 102 ? 4.478 -1.286 -2.060 1.00 83.94 102 ALA A CA 1
ATOM 779 C C . ALA A 1 102 ? 2.965 -1.313 -2.336 1.00 83.94 102 ALA A C 1
ATOM 781 O O . ALA A 1 102 ? 2.177 -1.374 -1.390 1.00 83.94 102 ALA A O 1
ATOM 782 N N . TYR A 1 103 ? 2.544 -1.301 -3.605 1.00 82.19 103 TYR A N 1
ATOM 783 C CA . TYR A 1 103 ? 1.133 -1.432 -3.970 1.00 82.19 103 TYR A CA 1
ATOM 784 C C . TYR A 1 103 ? 0.551 -2.791 -3.596 1.00 82.19 103 TYR A C 1
ATOM 786 O O . TYR A 1 103 ? -0.560 -2.832 -3.071 1.00 82.19 103 TYR A O 1
ATOM 794 N N . ASP A 1 104 ? 1.295 -3.878 -3.788 1.00 84.81 104 ASP A N 1
ATOM 795 C CA . ASP A 1 104 ? 0.861 -5.216 -3.378 1.00 84.81 104 ASP A CA 1
ATOM 796 C C . ASP A 1 104 ? 0.576 -5.264 -1.870 1.00 84.81 104 ASP A C 1
ATOM 798 O O . ASP A 1 104 ? -0.521 -5.629 -1.439 1.00 84.81 104 ASP A O 1
ATOM 802 N N . PHE A 1 105 ? 1.508 -4.758 -1.059 1.00 87.25 105 PHE A N 1
ATOM 803 C CA . PHE A 1 105 ? 1.294 -4.623 0.379 1.00 87.25 105 PHE A CA 1
ATOM 804 C C . PHE A 1 105 ? 0.095 -3.726 0.721 1.00 87.25 105 PHE A C 1
ATOM 806 O O . PHE A 1 105 ? -0.689 -4.053 1.611 1.00 87.25 105 PHE A O 1
ATOM 813 N N . MET A 1 106 ? -0.107 -2.611 0.014 1.00 84.31 106 MET A N 1
ATOM 814 C CA . MET A 1 106 ? -1.278 -1.751 0.227 1.00 84.31 106 MET A CA 1
ATOM 815 C C . MET A 1 106 ? -2.600 -2.470 -0.053 1.00 84.31 106 MET A C 1
ATOM 817 O O . MET A 1 106 ? -3.558 -2.289 0.703 1.00 84.31 106 MET A O 1
ATOM 821 N N . ILE A 1 107 ? -2.650 -3.276 -1.115 1.00 84.19 107 ILE A N 1
ATOM 822 C CA . ILE A 1 107 ? -3.823 -4.064 -1.496 1.00 84.19 107 ILE A CA 1
ATOM 823 C C . ILE A 1 107 ? -4.097 -5.137 -0.437 1.00 84.19 107 ILE A C 1
ATOM 825 O O . ILE A 1 107 ? -5.213 -5.215 0.076 1.00 84.19 107 ILE A O 1
ATOM 829 N N . GLN A 1 108 ? -3.079 -5.904 -0.035 1.00 86.19 108 GLN A N 1
ATOM 830 C CA . GLN A 1 108 ? -3.208 -6.919 1.019 1.00 86.19 108 GLN A CA 1
ATOM 831 C C . GLN A 1 108 ? -3.629 -6.305 2.360 1.00 86.19 108 GLN A C 1
ATOM 833 O O . GLN A 1 108 ? -4.514 -6.827 3.040 1.00 86.19 108 GLN A O 1
ATOM 838 N N . GLY A 1 109 ? -3.049 -5.158 2.724 1.00 86.12 109 GLY A N 1
ATOM 839 C CA . GLY A 1 109 ? -3.449 -4.409 3.911 1.00 86.12 109 GLY A CA 1
ATOM 840 C C . GLY A 1 109 ? -4.913 -3.970 3.850 1.00 86.12 109 GLY A C 1
ATOM 841 O O . GLY A 1 109 ? -5.624 -4.072 4.848 1.00 86.12 109 GLY A O 1
ATOM 842 N N . GLY A 1 110 ? -5.381 -3.540 2.672 1.00 85.75 110 GLY A N 1
ATOM 843 C CA . GLY A 1 110 ? -6.784 -3.210 2.412 1.00 85.75 110 GLY A CA 1
ATOM 844 C C . GLY A 1 110 ? -7.723 -4.397 2.612 1.00 85.75 110 GLY A C 1
ATOM 845 O O . GLY A 1 110 ? -8.711 -4.265 3.334 1.00 85.75 110 GLY A O 1
ATOM 846 N N . ASP A 1 111 ? -7.386 -5.559 2.050 1.00 87.25 111 ASP A N 1
ATOM 847 C CA . ASP A 1 111 ? -8.170 -6.790 2.203 1.00 87.25 111 ASP A CA 1
ATOM 848 C C . ASP A 1 111 ? -8.293 -7.206 3.674 1.00 87.25 111 ASP A C 1
ATOM 850 O O . ASP A 1 111 ? -9.391 -7.489 4.155 1.00 87.25 111 ASP A O 1
ATOM 854 N N . HIS A 1 112 ? -7.177 -7.214 4.409 1.00 94.12 112 HIS A N 1
ATOM 855 C CA . HIS A 1 112 ? -7.171 -7.518 5.840 1.00 94.12 112 HIS A CA 1
ATOM 856 C C . HIS A 1 112 ? -7.975 -6.490 6.643 1.00 94.12 112 HIS A C 1
ATOM 858 O O . HIS A 1 112 ? -8.760 -6.847 7.518 1.00 94.12 112 HIS A O 1
ATOM 864 N N . LYS A 1 113 ? -7.852 -5.199 6.322 1.00 89.50 113 LYS A N 1
ATOM 865 C CA . LYS A 1 113 ? -8.615 -4.138 6.989 1.00 89.50 113 LYS A CA 1
ATOM 866 C C . LYS A 1 113 ? -10.127 -4.317 6.790 1.00 89.50 113 LYS A C 1
ATOM 868 O O . LYS A 1 113 ? -10.876 -4.187 7.755 1.00 89.50 113 LYS A O 1
ATOM 873 N N . LEU A 1 114 ? -10.569 -4.651 5.574 1.00 87.75 114 LEU A N 1
ATOM 874 C CA . LEU A 1 114 ? -11.977 -4.938 5.275 1.00 87.75 114 LEU A CA 1
ATOM 875 C C . LEU A 1 114 ? -12.477 -6.178 6.024 1.00 87.75 114 LEU A C 1
ATOM 877 O O . LEU A 1 114 ? -13.518 -6.107 6.671 1.00 87.75 114 LEU A O 1
ATOM 881 N N . LYS A 1 115 ? -11.704 -7.271 6.036 1.00 91.44 115 LYS A N 1
ATOM 882 C CA . LYS A 1 115 ? -12.024 -8.469 6.834 1.00 91.44 115 LYS A CA 1
ATOM 883 C C . LYS A 1 115 ? -12.123 -8.161 8.327 1.00 91.44 115 LYS A C 1
ATOM 885 O O . LYS A 1 115 ? -13.004 -8.683 9.003 1.00 91.44 115 LYS A O 1
ATOM 890 N N . GLY A 1 116 ? -11.258 -7.284 8.837 1.00 90.38 116 GLY A N 1
ATOM 891 C CA . GLY A 1 116 ? -11.333 -6.787 10.208 1.00 90.38 116 GLY A CA 1
ATOM 892 C C . GLY A 1 116 ? -12.648 -6.057 10.493 1.00 90.38 116 GLY A C 1
ATOM 893 O O . GLY A 1 116 ? -13.253 -6.284 11.542 1.00 90.38 116 GLY A O 1
ATOM 894 N N . TYR A 1 117 ? -13.130 -5.234 9.553 1.00 88.25 117 TYR A N 1
ATOM 895 C CA . TYR A 1 117 ? -14.443 -4.585 9.655 1.00 88.25 117 TYR A CA 1
ATOM 896 C C . TYR A 1 117 ? -15.602 -5.569 9.607 1.00 88.25 117 TYR A C 1
ATOM 898 O O . TYR A 1 117 ? -16.484 -5.506 10.466 1.00 88.25 117 TYR A O 1
ATOM 906 N N . ASP A 1 118 ? -15.583 -6.503 8.663 1.00 92.44 118 ASP A N 1
ATOM 907 C CA . ASP A 1 118 ? -16.617 -7.528 8.553 1.00 92.44 118 ASP A CA 1
ATOM 908 C C . ASP A 1 118 ? -16.688 -8.381 9.825 1.00 92.44 118 ASP A C 1
ATOM 910 O O . ASP A 1 118 ? -17.779 -8.658 10.327 1.00 92.44 118 ASP A O 1
ATOM 914 N N . ALA A 1 119 ? -15.530 -8.722 10.401 1.00 94.81 119 ALA A N 1
ATOM 915 C CA . ALA A 1 119 ? -15.446 -9.455 11.654 1.00 94.81 119 ALA A CA 1
ATOM 916 C C . ALA A 1 119 ? -16.143 -8.696 12.789 1.00 94.81 119 ALA A C 1
ATOM 918 O O . ALA A 1 119 ? -17.105 -9.221 13.346 1.00 94.81 119 ALA A O 1
ATOM 919 N N . ILE A 1 120 ? -15.741 -7.456 13.102 1.00 92.56 120 ILE A N 1
ATOM 920 C CA . ILE A 1 120 ? -16.314 -6.703 14.239 1.00 92.56 120 ILE A CA 1
ATOM 921 C C . ILE A 1 120 ? -17.807 -6.380 14.069 1.00 92.56 120 ILE A C 1
ATOM 923 O O . ILE A 1 120 ? -18.517 -6.231 15.066 1.00 92.56 120 ILE A O 1
ATOM 927 N N . LEU A 1 121 ? -18.291 -6.279 12.826 1.00 90.31 121 LEU A N 1
ATOM 928 C CA . LEU A 1 121 ? -19.703 -6.052 12.504 1.00 90.31 121 LEU A CA 1
ATOM 929 C C . LEU A 1 121 ? -20.534 -7.343 12.490 1.00 90.31 121 LEU A C 1
ATOM 931 O O . LEU A 1 121 ? -21.765 -7.281 12.456 1.00 90.31 121 LEU A O 1
ATOM 935 N N . SER A 1 122 ? -19.889 -8.508 12.534 1.00 92.38 122 SER A N 1
ATOM 936 C CA . SER A 1 122 ? -20.568 -9.797 12.597 1.00 92.38 122 SER A CA 1
ATOM 937 C C . SER A 1 122 ? -21.214 -10.056 13.970 1.00 92.38 122 SER A C 1
ATOM 939 O O . SER A 1 122 ? -20.968 -9.369 14.970 1.00 92.38 122 SER A O 1
ATOM 941 N N . ASN A 1 123 ? -22.042 -11.103 14.014 1.00 91.88 123 ASN A N 1
ATOM 942 C CA . ASN A 1 123 ? -22.633 -11.643 15.242 1.00 91.88 123 ASN A CA 1
ATOM 943 C C . ASN A 1 123 ? -21.869 -12.872 15.768 1.00 91.88 123 ASN A C 1
ATOM 945 O O . ASN A 1 123 ? -22.414 -13.638 16.564 1.00 91.88 123 ASN A O 1
ATOM 949 N N . GLU A 1 124 ? -20.648 -13.110 15.288 1.00 94.00 124 GLU A N 1
ATOM 950 C CA . GLU A 1 124 ? -19.833 -14.231 15.745 1.00 94.00 124 GLU A CA 1
ATOM 951 C C . GLU A 1 124 ? -19.281 -13.972 17.151 1.00 94.00 124 GLU A C 1
ATOM 953 O O . GLU A 1 124 ? -18.983 -12.840 17.529 1.00 94.00 124 GLU A O 1
ATOM 958 N N . THR A 1 125 ? -19.130 -15.034 17.942 1.00 91.31 125 THR A N 1
ATOM 959 C CA . THR A 1 125 ? -18.632 -14.943 19.324 1.00 91.31 125 THR A CA 1
ATOM 960 C C . THR A 1 125 ? -17.161 -14.550 19.419 1.00 91.31 125 THR A C 1
ATOM 962 O O . THR A 1 125 ? -16.758 -14.013 20.433 1.00 91.31 125 THR A O 1
ATOM 965 N N . ASN A 1 126 ? -16.366 -14.826 18.386 1.00 93.50 126 ASN A N 1
ATOM 966 C CA . ASN A 1 126 ? -14.928 -14.539 18.306 1.00 93.50 126 ASN A CA 1
ATOM 967 C C . ASN A 1 126 ? -14.629 -13.324 17.409 1.00 93.50 126 ASN A C 1
ATOM 969 O O . ASN A 1 126 ? -13.566 -13.235 16.780 1.00 93.50 126 ASN A O 1
ATOM 973 N N . ARG A 1 127 ? -15.611 -12.431 17.247 1.00 95.62 127 ARG A N 1
ATOM 974 C CA . ARG A 1 127 ? -15.538 -11.324 16.291 1.00 95.62 127 ARG A CA 1
ATOM 975 C C . ARG A 1 127 ? -14.395 -10.358 16.578 1.00 95.62 127 ARG A C 1
ATOM 977 O O . ARG A 1 127 ? -13.756 -9.876 15.646 1.00 95.62 127 ARG A O 1
ATOM 984 N N . TYR A 1 128 ? -14.110 -10.101 17.853 1.00 95.94 128 TYR A N 1
ATOM 985 C CA . TYR A 1 128 ? -13.061 -9.172 18.255 1.00 95.94 128 TYR A CA 1
ATOM 986 C C . TYR A 1 128 ? -11.676 -9.812 18.179 1.00 95.94 128 TYR A C 1
ATOM 988 O O . TYR A 1 128 ? -10.726 -9.140 17.793 1.00 95.94 128 TYR A O 1
ATOM 996 N N . GLU A 1 129 ? -11.541 -11.111 18.449 1.00 97.94 129 GLU A N 1
ATOM 997 C CA . GLU A 1 129 ? -10.295 -11.848 18.230 1.00 97.94 129 GLU A CA 1
ATOM 998 C C . GLU A 1 129 ? -9.945 -11.916 16.747 1.00 97.94 129 GLU A C 1
ATOM 1000 O O . GLU A 1 129 ? -8.795 -11.685 16.371 1.00 97.94 129 GLU A O 1
ATOM 1005 N N . THR A 1 130 ? -10.943 -12.196 15.906 1.00 97.81 130 THR A N 1
ATOM 1006 C CA . THR A 1 130 ? -10.779 -12.225 14.449 1.00 97.81 130 THR A CA 1
ATOM 1007 C C . THR A 1 130 ? -10.426 -10.832 13.936 1.00 97.81 130 THR A C 1
ATOM 1009 O O . THR A 1 130 ? -9.412 -10.669 13.263 1.00 97.81 130 THR A O 1
ATOM 1012 N N . GLY A 1 131 ? -11.180 -9.805 14.347 1.00 97.06 131 GLY A N 1
ATOM 1013 C CA . GLY A 1 131 ? -10.873 -8.411 14.031 1.00 97.06 131 GLY A CA 1
ATOM 1014 C C . GLY A 1 131 ? -9.454 -8.021 14.448 1.00 97.06 131 GLY A C 1
ATOM 1015 O O . GLY A 1 131 ? -8.705 -7.472 13.646 1.00 97.06 131 GLY A O 1
ATOM 1016 N N . LEU A 1 132 ? -9.030 -8.372 15.665 1.00 98.19 132 LEU A N 1
ATOM 1017 C CA . LEU A 1 132 ? -7.681 -8.093 16.162 1.00 98.19 132 LEU A CA 1
ATOM 1018 C C . LEU A 1 132 ? -6.591 -8.736 15.295 1.00 98.19 132 LEU A C 1
ATOM 1020 O O . LEU A 1 132 ? -5.567 -8.099 15.040 1.00 98.19 132 LEU A O 1
ATOM 1024 N N . GLN A 1 133 ? -6.778 -9.986 14.867 1.00 98.50 133 GLN A N 1
ATOM 1025 C CA . GLN A 1 133 ? -5.831 -10.674 13.985 1.00 98.50 133 GLN A CA 1
ATOM 1026 C C . GLN A 1 133 ? -5.750 -9.993 12.616 1.00 98.50 133 GLN A C 1
ATOM 1028 O O . GLN A 1 133 ? -4.652 -9.697 12.144 1.00 98.50 133 GLN A O 1
ATOM 1033 N N . GLU A 1 134 ? -6.897 -9.673 12.024 1.00 98.19 134 GLU A N 1
ATOM 1034 C CA . GLU A 1 134 ? -6.979 -9.021 10.718 1.00 98.19 134 GLU A CA 1
ATOM 1035 C C . GLU A 1 134 ? -6.396 -7.598 10.750 1.00 98.19 134 GLU A C 1
ATOM 1037 O O . GLU A 1 134 ? -5.590 -7.241 9.895 1.00 98.19 134 GLU A O 1
ATOM 1042 N N . PHE A 1 135 ? -6.674 -6.791 11.780 1.00 97.56 135 PHE A N 1
ATOM 1043 C CA . PHE A 1 135 ? -6.071 -5.457 11.903 1.00 97.56 135 PHE A CA 1
ATOM 1044 C C . PHE A 1 135 ? -4.571 -5.490 12.213 1.00 97.56 135 PHE A C 1
ATOM 1046 O O . PHE A 1 135 ? -3.865 -4.534 11.876 1.00 97.56 135 PHE A O 1
ATOM 1053 N N . LYS A 1 136 ? -4.062 -6.559 12.844 1.00 98.44 136 LYS A N 1
ATOM 1054 C CA . LYS A 1 136 ? -2.614 -6.787 12.988 1.00 98.44 136 LYS A CA 1
ATOM 1055 C C . LYS A 1 136 ? -1.970 -7.070 11.638 1.00 98.44 136 LYS A C 1
ATOM 1057 O O . LYS A 1 136 ? -1.013 -6.383 11.294 1.00 98.44 136 LYS A O 1
ATOM 1062 N N . ALA A 1 137 ? -2.537 -7.999 10.870 1.00 98.25 137 ALA A N 1
ATOM 1063 C CA . ALA A 1 137 ? -2.065 -8.313 9.526 1.00 98.25 137 ALA A CA 1
ATOM 1064 C C . ALA A 1 137 ? -2.132 -7.081 8.607 1.00 98.25 137 ALA A C 1
ATOM 1066 O O . ALA A 1 137 ? -1.151 -6.745 7.950 1.00 98.25 137 ALA A O 1
ATOM 1067 N N . ALA A 1 138 ? -3.239 -6.332 8.635 1.00 94.25 138 ALA A N 1
ATOM 1068 C CA . ALA A 1 138 ? -3.391 -5.101 7.862 1.00 94.25 138 ALA A CA 1
ATOM 1069 C C . ALA A 1 138 ? -2.298 -4.075 8.184 1.00 94.25 138 ALA A C 1
ATOM 1071 O O . ALA A 1 138 ? -1.671 -3.522 7.282 1.00 94.25 138 ALA A O 1
ATOM 1072 N N . LYS A 1 139 ? -2.049 -3.840 9.480 1.00 97.38 139 LYS A N 1
ATOM 1073 C CA . LYS A 1 139 ? -1.012 -2.909 9.930 1.00 97.38 139 LYS A CA 1
ATOM 1074 C C . LYS A 1 139 ? 0.376 -3.351 9.470 1.00 97.38 139 LYS A C 1
ATOM 1076 O O . LYS A 1 139 ? 1.121 -2.514 8.978 1.00 97.38 139 LYS A O 1
ATOM 1081 N N . GLU A 1 140 ? 0.702 -4.634 9.603 1.00 97.88 140 GLU A N 1
ATOM 1082 C CA . GLU A 1 140 ? 1.979 -5.188 9.142 1.00 97.88 140 GLU A CA 1
ATOM 1083 C C . GLU A 1 140 ? 2.189 -4.944 7.642 1.00 97.88 140 GLU A C 1
ATOM 1085 O O . GLU A 1 140 ? 3.243 -4.456 7.241 1.00 97.88 140 GLU A O 1
ATOM 1090 N N . MET A 1 141 ? 1.164 -5.176 6.816 1.00 95.31 141 MET A N 1
ATOM 1091 C CA . MET A 1 141 ? 1.247 -4.887 5.383 1.00 95.31 141 MET A CA 1
ATOM 1092 C C . MET A 1 141 ? 1.459 -3.390 5.107 1.00 95.31 141 MET A C 1
ATOM 1094 O O . MET A 1 141 ? 2.310 -3.027 4.299 1.00 95.31 141 MET A O 1
ATOM 1098 N N . TYR A 1 142 ? 0.749 -2.494 5.799 1.00 90.19 142 TYR A N 1
ATOM 1099 C CA . TYR A 1 142 ? 0.955 -1.051 5.622 1.00 90.19 142 TYR A CA 1
ATOM 1100 C C . TYR A 1 142 ? 2.327 -0.564 6.101 1.00 90.19 142 TYR A C 1
ATOM 1102 O O . TYR A 1 142 ? 2.898 0.327 5.470 1.00 90.19 142 TYR A O 1
ATOM 1110 N N . ASP A 1 143 ? 2.868 -1.146 7.172 1.00 94.69 143 ASP A N 1
ATOM 1111 C CA . ASP A 1 143 ? 4.220 -0.850 7.649 1.00 94.69 143 ASP A CA 1
ATOM 1112 C C . ASP A 1 143 ? 5.271 -1.319 6.624 1.00 94.69 143 ASP A C 1
ATOM 1114 O O . ASP A 1 143 ? 6.177 -0.554 6.288 1.00 94.69 143 ASP A O 1
ATOM 1118 N N . ASN A 1 144 ? 5.098 -2.511 6.040 1.00 94.50 144 ASN A N 1
ATOM 1119 C CA . ASN A 1 144 ? 5.965 -3.027 4.974 1.00 94.50 144 ASN A CA 1
ATOM 1120 C C . ASN A 1 144 ? 5.907 -2.150 3.709 1.00 94.50 144 ASN A C 1
ATOM 1122 O O . ASN A 1 144 ? 6.943 -1.821 3.127 1.00 94.50 144 ASN A O 1
ATOM 1126 N N . ALA A 1 145 ? 4.709 -1.708 3.305 1.00 87.44 145 ALA A N 1
ATOM 1127 C CA . ALA A 1 145 ? 4.543 -0.758 2.203 1.00 87.44 145 ALA A CA 1
ATOM 1128 C C . ALA A 1 145 ? 5.259 0.570 2.492 1.00 87.44 145 ALA A C 1
ATOM 1130 O O . ALA A 1 145 ? 5.912 1.138 1.614 1.00 87.44 145 ALA A O 1
ATOM 1131 N N . TYR A 1 146 ? 5.147 1.068 3.728 1.00 89.25 146 TYR A N 1
ATOM 1132 C CA . TYR A 1 146 ? 5.787 2.309 4.149 1.00 89.25 146 TYR A CA 1
ATOM 1133 C C . TYR A 1 146 ? 7.311 2.194 4.104 1.00 89.25 146 TYR A C 1
ATOM 1135 O O . TYR A 1 146 ? 7.964 3.079 3.554 1.00 89.25 146 TYR A O 1
ATOM 1143 N N . GLU A 1 147 ? 7.879 1.113 4.641 1.00 90.12 147 GLU A N 1
ATOM 1144 C CA . GLU A 1 147 ? 9.321 0.864 4.604 1.00 90.12 147 GLU A CA 1
ATOM 1145 C C . GLU A 1 147 ? 9.833 0.776 3.160 1.00 90.12 147 GLU A C 1
ATOM 1147 O O . GLU A 1 147 ? 10.796 1.463 2.807 1.00 90.12 147 GLU A O 1
ATOM 1152 N N . GLY A 1 148 ? 9.141 0.013 2.306 1.00 85.88 148 GLY A N 1
ATOM 1153 C CA . GLY A 1 148 ? 9.464 -0.106 0.884 1.00 85.88 148 GLY A CA 1
ATOM 1154 C C . GLY A 1 148 ? 9.509 1.253 0.186 1.00 85.88 148 GLY A C 1
ATOM 1155 O O . GLY A 1 148 ? 10.523 1.608 -0.414 1.00 85.88 148 GLY A O 1
ATOM 1156 N N . LEU A 1 149 ? 8.456 2.064 0.335 1.00 82.25 149 LEU A N 1
ATOM 1157 C CA . LEU A 1 149 ? 8.408 3.408 -0.248 1.00 82.25 149 LEU A CA 1
ATOM 1158 C C . LEU A 1 149 ? 9.448 4.354 0.353 1.00 82.25 149 LEU A C 1
ATOM 1160 O O . LEU A 1 149 ? 10.050 5.135 -0.380 1.00 82.25 149 LEU A O 1
ATOM 1164 N N . ASN A 1 150 ? 9.692 4.304 1.659 1.00 83.69 150 ASN A N 1
ATOM 1165 C CA . ASN A 1 150 ? 10.670 5.178 2.302 1.00 83.69 150 ASN A CA 1
ATOM 1166 C C . ASN A 1 150 ? 12.092 4.902 1.777 1.00 83.69 150 ASN A C 1
ATOM 1168 O O . ASN A 1 150 ? 12.873 5.829 1.559 1.00 83.69 150 ASN A O 1
ATOM 1172 N N . ASN A 1 151 ? 12.395 3.641 1.466 1.00 81.69 151 ASN A N 1
ATOM 1173 C CA . ASN A 1 151 ? 13.675 3.240 0.886 1.00 81.69 151 ASN A CA 1
ATOM 1174 C C . ASN A 1 151 ? 13.852 3.711 -0.576 1.00 81.69 151 ASN A C 1
ATOM 1176 O O . ASN A 1 151 ? 14.988 3.912 -1.017 1.00 81.69 151 ASN A O 1
ATOM 1180 N N . THR A 1 152 ? 12.762 4.002 -1.305 1.00 75.88 152 THR A N 1
ATOM 1181 C CA . THR A 1 152 ? 12.832 4.541 -2.685 1.00 75.88 152 THR A CA 1
ATOM 1182 C C . THR A 1 152 ? 13.338 5.976 -2.772 1.00 75.88 152 THR A C 1
ATOM 1184 O O . THR A 1 152 ? 13.728 6.422 -3.848 1.00 75.88 152 THR A O 1
ATOM 1187 N N . GLN A 1 153 ? 13.376 6.724 -1.664 1.00 73.62 153 GLN A N 1
ATOM 1188 C CA . GLN A 1 153 ? 13.760 8.138 -1.691 1.00 73.62 153 GLN A CA 1
ATOM 1189 C C . GLN A 1 153 ? 15.191 8.350 -2.214 1.00 73.62 153 GLN A C 1
ATOM 1191 O O . GLN A 1 153 ? 15.467 9.345 -2.891 1.00 73.62 153 GLN A O 1
ATOM 1196 N N . SER A 1 154 ? 16.086 7.399 -1.932 1.00 74.31 154 SER A N 1
ATOM 1197 C CA . SER A 1 154 ? 17.455 7.399 -2.453 1.00 74.31 154 SER A CA 1
ATOM 1198 C C . SER A 1 154 ? 17.477 7.236 -3.976 1.00 74.31 154 SER A C 1
ATOM 1200 O O . SER A 1 154 ? 18.110 8.046 -4.649 1.00 74.31 154 SER A O 1
ATOM 1202 N N . LEU A 1 155 ? 16.693 6.287 -4.503 1.00 73.62 155 LEU A N 1
ATOM 1203 C CA . LEU A 1 155 ? 16.540 6.032 -5.936 1.00 73.62 155 LEU A CA 1
ATOM 1204 C C . LEU A 1 155 ? 16.002 7.271 -6.665 1.00 73.62 155 LEU A C 1
ATOM 1206 O O . LEU A 1 155 ? 16.582 7.696 -7.656 1.00 73.62 155 LEU A O 1
ATOM 1210 N N . PHE A 1 156 ? 14.963 7.929 -6.135 1.00 74.31 156 PHE A N 1
ATOM 1211 C CA . PHE A 1 156 ? 14.434 9.167 -6.730 1.00 74.31 156 PHE A CA 1
ATOM 1212 C C . PHE A 1 156 ? 15.432 10.324 -6.738 1.00 74.31 156 PHE A C 1
ATOM 1214 O O . PHE A 1 156 ? 15.377 11.171 -7.624 1.00 74.31 156 PHE A O 1
ATOM 1221 N N . SER A 1 157 ? 16.309 10.399 -5.737 1.00 74.88 157 SER A N 1
ATOM 1222 C CA . SER A 1 157 ? 17.251 11.514 -5.603 1.00 74.88 157 SER A CA 1
ATOM 1223 C C . SER A 1 157 ? 18.423 11.410 -6.580 1.00 74.88 157 SER A C 1
ATOM 1225 O O . SER A 1 157 ? 19.000 12.435 -6.938 1.00 74.88 157 SER A O 1
ATOM 1227 N N . SER A 1 158 ? 18.783 10.194 -6.999 1.00 77.25 158 SER A N 1
ATOM 1228 C CA . SER A 1 158 ? 19.838 9.941 -7.987 1.00 77.25 158 SER A CA 1
ATOM 1229 C C . SER A 1 158 ? 19.318 9.766 -9.414 1.00 77.25 158 SER A C 1
ATOM 1231 O O . SER A 1 158 ? 20.124 9.754 -10.339 1.00 77.25 158 SER A O 1
ATOM 1233 N N . PHE A 1 159 ? 18.003 9.626 -9.604 1.00 81.38 159 PHE A N 1
ATOM 1234 C CA . PHE A 1 159 ? 17.411 9.340 -10.906 1.00 81.38 159 PHE A CA 1
ATOM 1235 C C . PHE A 1 159 ? 17.396 10.563 -11.833 1.00 81.38 159 PHE A C 1
ATOM 1237 O O . PHE A 1 159 ? 16.821 11.605 -11.505 1.00 81.38 159 PHE A O 1
ATOM 1244 N N . ASP A 1 160 ? 17.986 10.425 -13.023 1.00 83.56 160 ASP A N 1
ATOM 1245 C CA . ASP A 1 160 ? 17.992 11.480 -14.038 1.00 83.56 160 ASP A CA 1
ATOM 1246 C C . ASP A 1 160 ? 16.681 11.484 -14.839 1.00 83.56 160 ASP A C 1
ATOM 1248 O O . ASP A 1 160 ? 16.556 10.896 -15.916 1.00 83.56 160 ASP A O 1
ATOM 1252 N N . VAL A 1 161 ? 15.686 12.179 -14.286 1.00 78.81 161 VAL A N 1
ATOM 1253 C CA . VAL A 1 161 ? 14.349 12.326 -14.879 1.00 78.81 161 VAL A CA 1
ATOM 1254 C C . VAL A 1 161 ? 14.397 12.948 -16.277 1.00 78.81 161 VAL A C 1
ATOM 1256 O O . VAL A 1 161 ? 13.592 12.569 -17.128 1.00 78.81 161 VAL A O 1
ATOM 1259 N N . ASN A 1 162 ? 15.307 13.894 -16.528 1.00 82.44 162 ASN A N 1
ATOM 1260 C CA . ASN A 1 162 ? 15.356 14.600 -17.809 1.00 82.44 162 ASN A CA 1
ATOM 1261 C C . ASN A 1 162 ? 15.831 13.654 -18.908 1.00 82.44 162 ASN A C 1
ATOM 1263 O O . ASN A 1 162 ? 15.137 13.490 -19.909 1.00 82.44 162 ASN A O 1
ATOM 1267 N N . THR A 1 163 ? 16.947 12.962 -18.670 1.00 81.88 163 THR A N 1
ATOM 1268 C CA . THR A 1 163 ? 17.475 11.980 -19.620 1.00 81.88 163 THR A CA 1
ATOM 1269 C C . THR A 1 163 ? 16.487 10.828 -19.825 1.00 81.88 163 THR A C 1
ATOM 1271 O O . THR A 1 163 ? 16.262 10.412 -20.958 1.00 81.88 163 THR A O 1
ATOM 1274 N N . MET A 1 164 ? 15.809 10.352 -18.772 1.00 81.94 164 MET A N 1
ATOM 1275 C CA . MET A 1 164 ? 14.767 9.329 -18.931 1.00 81.94 164 MET A CA 1
ATOM 1276 C C . MET A 1 164 ? 13.593 9.821 -19.787 1.00 81.94 164 MET A C 1
ATOM 1278 O O . MET A 1 164 ? 13.114 9.083 -20.641 1.00 81.94 164 MET A O 1
ATOM 1282 N N . SER A 1 165 ? 13.141 11.062 -19.591 1.00 79.56 165 SER A N 1
ATOM 1283 C CA . SER A 1 165 ? 12.027 11.631 -20.365 1.00 79.56 165 SER A CA 1
ATOM 1284 C C . SER A 1 165 ? 12.379 11.815 -21.843 1.00 79.56 165 SER A C 1
ATOM 1286 O O . SER A 1 165 ? 11.502 11.757 -22.696 1.00 79.56 165 SER A O 1
ATOM 1288 N N . GLU A 1 166 ? 13.653 12.042 -22.164 1.00 82.31 166 GLU A N 1
ATOM 1289 C CA . GLU A 1 166 ? 14.125 12.081 -23.551 1.00 82.31 166 GLU A CA 1
ATOM 1290 C C . GLU A 1 166 ? 14.176 10.679 -24.177 1.00 82.31 166 GLU A C 1
ATOM 1292 O O . GLU A 1 166 ? 13.836 10.516 -25.349 1.00 82.31 166 GLU A O 1
ATOM 1297 N N . LEU A 1 167 ? 14.561 9.665 -23.395 1.00 75.75 167 LEU A N 1
ATOM 1298 C CA . LEU A 1 167 ? 14.651 8.272 -23.842 1.00 75.75 167 LEU A CA 1
ATOM 1299 C C . LEU A 1 167 ? 13.279 7.597 -23.995 1.00 75.75 167 LEU A C 1
ATOM 1301 O O . LEU A 1 167 ? 13.075 6.827 -24.931 1.00 75.75 167 LEU A O 1
ATOM 1305 N N . LEU A 1 168 ? 12.344 7.878 -23.086 1.00 74.44 168 LEU A N 1
ATOM 1306 C CA . LEU A 1 168 ? 11.000 7.302 -23.042 1.00 74.44 168 LEU A CA 1
ATOM 1307 C C . LEU A 1 168 ? 9.947 8.410 -22.828 1.00 74.44 168 LEU A C 1
ATOM 1309 O O . LEU A 1 168 ? 9.374 8.522 -21.743 1.00 74.44 168 LEU A O 1
ATOM 1313 N N . PRO A 1 169 ? 9.660 9.234 -23.853 1.00 71.25 169 PRO A N 1
ATOM 1314 C CA . PRO A 1 169 ? 8.822 10.432 -23.713 1.00 71.25 169 PRO A CA 1
ATOM 1315 C C . PRO A 1 169 ? 7.362 10.154 -23.344 1.00 71.25 169 PRO A C 1
ATOM 1317 O O . PRO A 1 169 ? 6.709 11.011 -22.751 1.00 71.25 169 PRO A O 1
ATOM 1320 N N . ASP A 1 170 ? 6.860 8.963 -23.669 1.00 70.75 170 ASP A N 1
ATOM 1321 C CA . ASP A 1 170 ? 5.493 8.539 -23.357 1.00 70.75 170 ASP A CA 1
ATOM 1322 C C . ASP A 1 170 ? 5.401 7.722 -22.055 1.00 70.75 170 ASP A C 1
ATOM 1324 O O . ASP A 1 170 ? 4.311 7.312 -21.659 1.00 70.75 170 ASP A O 1
ATOM 1328 N N . ALA A 1 171 ? 6.527 7.459 -21.381 1.00 67.00 171 ALA A N 1
ATOM 1329 C CA . ALA A 1 171 ? 6.538 6.628 -20.187 1.00 67.00 171 ALA A CA 1
ATOM 1330 C C . ALA A 1 171 ? 6.192 7.433 -18.926 1.00 67.00 171 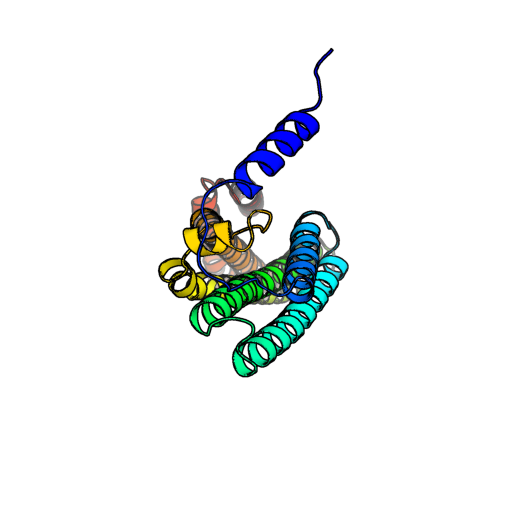ALA A C 1
ATOM 1332 O O . ALA A 1 171 ? 6.699 8.530 -18.682 1.00 67.00 171 ALA A O 1
ATOM 1333 N N . SER A 1 172 ? 5.344 6.853 -18.079 1.00 70.31 172 SER A N 1
ATOM 1334 C CA . SER A 1 172 ? 5.007 7.420 -16.776 1.00 70.31 172 SER A CA 1
ATOM 1335 C C . SER A 1 172 ? 6.247 7.433 -15.875 1.00 70.31 172 SER A C 1
ATOM 1337 O O . SER A 1 172 ? 6.827 6.390 -15.583 1.00 70.31 172 SER A O 1
ATOM 1339 N N . ILE A 1 173 ? 6.672 8.600 -15.389 1.00 69.00 173 ILE A N 1
ATOM 1340 C CA . ILE A 1 173 ? 7.761 8.694 -14.404 1.00 69.00 173 ILE A CA 1
ATOM 1341 C C . ILE A 1 173 ? 7.147 8.947 -13.025 1.00 69.00 173 ILE A C 1
ATOM 1343 O O . ILE A 1 173 ? 6.482 9.973 -12.831 1.00 69.00 173 ILE A O 1
ATOM 1347 N N . PRO A 1 174 ? 7.351 8.049 -12.044 1.00 69.19 174 PRO A N 1
ATOM 1348 C CA . PRO A 1 174 ? 6.864 8.282 -10.698 1.00 69.19 174 PRO A CA 1
ATOM 1349 C C . PRO A 1 174 ? 7.473 9.564 -10.122 1.00 69.19 174 PRO A C 1
ATOM 1351 O O . PRO A 1 174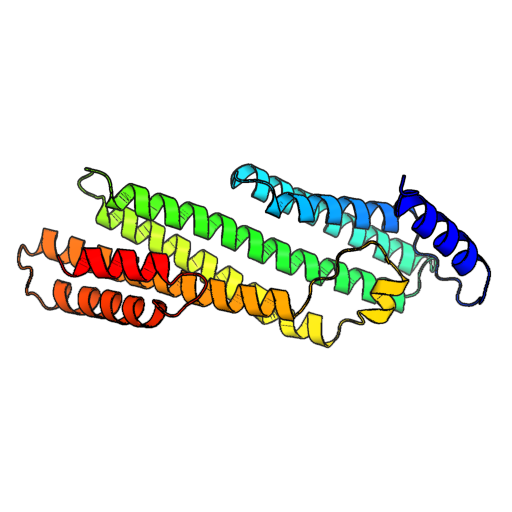 ? 8.648 9.863 -10.321 1.00 69.19 174 PRO A O 1
ATOM 1354 N N . SER A 1 175 ? 6.674 10.345 -9.394 1.00 73.38 175 SER A N 1
ATOM 1355 C CA . SER A 1 175 ? 7.152 11.592 -8.791 1.00 73.38 175 SER A CA 1
ATOM 1356 C C . SER A 1 175 ? 7.326 11.454 -7.284 1.00 73.38 175 SER A C 1
ATOM 1358 O O . SER A 1 175 ? 6.476 10.883 -6.593 1.00 73.38 175 SER A O 1
ATOM 1360 N N . LEU A 1 176 ? 8.372 12.085 -6.746 1.00 74.62 176 LEU A N 1
ATOM 1361 C CA . LEU A 1 176 ? 8.602 12.154 -5.301 1.00 74.62 176 LEU A CA 1
ATOM 1362 C C . LEU A 1 176 ? 7.419 12.803 -4.558 1.00 74.62 176 LEU A C 1
ATOM 1364 O O . LEU A 1 176 ? 7.117 12.451 -3.420 1.00 74.62 176 LEU A O 1
ATOM 1368 N N . VAL A 1 177 ? 6.697 13.723 -5.207 1.00 75.75 177 VAL A N 1
ATOM 1369 C CA . VAL A 1 177 ? 5.481 14.333 -4.645 1.00 75.75 177 VAL A CA 1
ATOM 1370 C C . VAL A 1 177 ? 4.383 13.285 -4.447 1.00 75.75 177 VAL A C 1
ATOM 1372 O O . VAL A 1 177 ? 3.745 13.268 -3.393 1.00 75.75 177 VAL A O 1
ATOM 1375 N N . SER A 1 178 ? 4.162 12.412 -5.433 1.00 73.44 178 SER A N 1
ATOM 1376 C CA . SER A 1 178 ? 3.186 11.320 -5.338 1.00 73.44 178 SER A CA 1
ATOM 1377 C C . SER A 1 178 ? 3.580 10.314 -4.257 1.00 73.44 178 SER A C 1
ATOM 1379 O O . SER A 1 178 ? 2.745 9.965 -3.425 1.00 73.44 178 SER A O 1
ATOM 1381 N N . VAL A 1 179 ? 4.856 9.923 -4.198 1.00 75.00 179 VAL A N 1
ATOM 1382 C CA . VAL A 1 179 ? 5.375 9.003 -3.171 1.00 75.00 179 VAL A CA 1
ATOM 1383 C C . VAL A 1 179 ? 5.219 9.579 -1.767 1.00 75.00 179 VAL A C 1
ATOM 1385 O O . VAL A 1 179 ? 4.692 8.907 -0.884 1.00 75.00 179 VAL A O 1
ATOM 1388 N N . ASN A 1 180 ? 5.552 10.855 -1.565 1.00 76.06 180 ASN A N 1
ATOM 1389 C CA . ASN A 1 180 ? 5.360 11.517 -0.274 1.00 76.06 180 ASN A CA 1
ATOM 1390 C C . ASN A 1 180 ? 3.889 11.520 0.160 1.00 76.06 180 ASN A C 1
ATOM 1392 O O . ASN A 1 180 ? 3.589 11.263 1.325 1.00 76.06 180 ASN A O 1
ATOM 1396 N N . LYS A 1 181 ? 2.951 11.766 -0.764 1.00 77.62 181 LYS A N 1
ATOM 1397 C CA . LYS A 1 181 ? 1.512 11.670 -0.463 1.00 77.62 181 LYS A CA 1
ATOM 1398 C C . LYS A 1 181 ? 1.111 10.252 -0.049 1.00 77.62 181 LYS A C 1
ATOM 1400 O O . LYS A 1 181 ? 0.354 10.107 0.911 1.00 77.62 181 LYS A O 1
ATOM 1405 N N . MET A 1 182 ? 1.627 9.225 -0.729 1.00 77.38 182 MET A N 1
ATOM 1406 C CA . MET A 1 182 ? 1.379 7.823 -0.370 1.00 77.38 182 MET A CA 1
ATOM 1407 C C . MET A 1 182 ? 1.930 7.485 1.018 1.00 77.38 182 MET A C 1
ATOM 1409 O O . MET A 1 182 ? 1.201 6.911 1.821 1.00 77.38 182 MET A O 1
ATOM 1413 N N . LEU A 1 183 ? 3.149 7.924 1.349 1.00 79.62 183 LEU A N 1
ATOM 1414 C CA . LEU A 1 183 ? 3.750 7.742 2.676 1.00 79.62 183 LEU A CA 1
ATOM 1415 C C . LEU A 1 183 ? 2.897 8.361 3.793 1.00 79.62 183 LEU A C 1
ATOM 1417 O O . LEU A 1 183 ? 2.676 7.728 4.826 1.00 79.62 183 LEU A O 1
ATOM 1421 N N . PHE A 1 184 ? 2.370 9.575 3.590 1.00 79.12 184 PHE A N 1
ATOM 1422 C CA . PHE A 1 184 ? 1.453 10.193 4.556 1.00 79.12 184 PHE A CA 1
ATOM 1423 C C . PHE A 1 184 ? 0.166 9.383 4.729 1.00 79.12 184 PHE A C 1
ATOM 1425 O O . PHE A 1 184 ? -0.256 9.145 5.861 1.00 79.12 184 PHE A O 1
ATOM 1432 N N . ARG A 1 185 ? -0.438 8.932 3.624 1.00 79.69 185 ARG A N 1
ATOM 1433 C CA . ARG A 1 185 ? -1.657 8.115 3.658 1.00 79.69 185 ARG A CA 1
ATOM 1434 C C . ARG A 1 185 ? -1.425 6.776 4.359 1.00 79.69 185 ARG A C 1
ATOM 1436 O O . ARG A 1 185 ? -2.256 6.380 5.170 1.00 79.69 185 ARG A O 1
ATOM 1443 N N . LEU A 1 186 ? -0.314 6.101 4.074 1.00 82.31 186 LEU A N 1
ATOM 1444 C CA . LEU A 1 186 ? 0.065 4.830 4.695 1.00 82.31 186 LEU A CA 1
ATOM 1445 C C . LEU A 1 186 ? 0.242 4.965 6.201 1.00 82.31 186 LEU A C 1
ATOM 1447 O O . LEU A 1 186 ? -0.361 4.206 6.951 1.00 82.31 186 LEU A O 1
ATOM 1451 N N . ARG A 1 187 ? 0.992 5.981 6.644 1.00 87.44 187 ARG A N 1
ATOM 1452 C CA . ARG A 1 187 ? 1.178 6.267 8.070 1.00 87.44 187 ARG A CA 1
ATOM 1453 C C . ARG A 1 187 ? -0.162 6.456 8.776 1.00 87.44 187 ARG A C 1
ATOM 1455 O O . ARG A 1 187 ? -0.405 5.855 9.817 1.00 87.44 187 ARG A O 1
ATOM 1462 N N . ASP A 1 188 ? -1.026 7.298 8.216 1.00 87.06 188 ASP A N 1
ATOM 1463 C CA . ASP A 1 188 ? -2.331 7.573 8.809 1.00 87.06 188 ASP A CA 1
ATOM 1464 C C . ASP A 1 188 ? -3.215 6.308 8.816 1.00 87.06 188 ASP A C 1
ATOM 1466 O O . ASP A 1 188 ? -3.892 6.038 9.803 1.00 87.06 188 ASP A O 1
ATOM 1470 N N . THR A 1 189 ? -3.149 5.481 7.768 1.00 85.44 189 THR A N 1
ATOM 1471 C CA . THR A 1 189 ? -3.897 4.213 7.672 1.00 85.44 189 THR A CA 1
ATOM 1472 C C . THR A 1 189 ? -3.393 3.161 8.667 1.00 85.44 189 THR A C 1
ATOM 1474 O O . THR A 1 189 ? -4.200 2.486 9.302 1.00 85.44 189 THR A O 1
ATOM 1477 N N . ALA A 1 190 ? -2.081 3.054 8.882 1.00 90.00 190 ALA A N 1
ATOM 1478 C CA . ALA A 1 190 ? -1.505 2.161 9.888 1.00 90.00 190 ALA A CA 1
ATOM 1479 C C . ALA A 1 190 ? -1.936 2.552 11.315 1.00 90.00 190 ALA A C 1
ATOM 1481 O O . ALA A 1 190 ? -2.198 1.682 12.148 1.00 90.00 190 ALA A O 1
ATOM 1482 N N . LEU A 1 191 ? -2.074 3.856 11.590 1.00 92.12 191 LEU A N 1
ATOM 1483 C CA . LEU A 1 191 ? -2.623 4.353 12.855 1.00 92.12 191 LEU A CA 1
ATOM 1484 C C . LEU A 1 191 ? -4.112 4.013 13.013 1.00 92.12 191 LEU A C 1
ATOM 1486 O O . LEU A 1 191 ? -4.527 3.638 14.106 1.00 92.12 191 LEU A O 1
ATOM 1490 N N . ILE A 1 192 ? -4.908 4.069 11.937 1.00 89.44 192 ILE A N 1
ATOM 1491 C CA . ILE A 1 192 ? -6.292 3.568 11.971 1.00 89.44 192 ILE A CA 1
ATOM 1492 C C . ILE A 1 192 ? -6.309 2.095 12.397 1.00 89.44 192 ILE A C 1
ATOM 1494 O O . ILE A 1 192 ? -7.022 1.740 13.335 1.00 89.44 192 ILE A O 1
ATOM 1498 N N . CYS A 1 193 ? -5.492 1.245 11.767 1.00 94.25 193 CYS A N 1
ATOM 1499 C CA . CYS A 1 193 ? -5.409 -0.170 12.132 1.00 94.25 193 CYS A CA 1
ATOM 1500 C C . CYS A 1 193 ? -4.996 -0.362 13.596 1.00 94.25 193 CYS A C 1
ATOM 1502 O O . CYS A 1 193 ? -5.594 -1.187 14.278 1.00 94.25 193 CYS A O 1
ATOM 1504 N N . GLN A 1 194 ? -4.039 0.420 14.108 1.00 96.44 194 GLN A N 1
ATOM 1505 C CA . GLN A 1 194 ? -3.660 0.365 15.523 1.00 96.44 194 GLN A CA 1
ATOM 1506 C C . GLN A 1 194 ? -4.833 0.712 16.449 1.00 96.44 194 GLN A C 1
ATOM 1508 O O . GLN A 1 194 ? -5.086 -0.010 17.408 1.00 96.44 194 GLN A O 1
ATOM 1513 N N . ALA A 1 195 ? -5.587 1.771 16.154 1.00 94.38 195 ALA A N 1
ATOM 1514 C CA . ALA A 1 195 ? -6.744 2.138 16.964 1.00 94.38 195 ALA A CA 1
ATOM 1515 C C . ALA A 1 195 ? -7.836 1.050 16.953 1.00 94.38 195 ALA A C 1
ATOM 1517 O O . ALA A 1 195 ? -8.457 0.796 17.984 1.00 94.38 195 ALA A O 1
ATOM 1518 N N . TYR A 1 196 ? -8.032 0.350 15.832 1.00 95.06 196 TYR A N 1
ATOM 1519 C CA . TYR A 1 196 ? -8.928 -0.808 15.790 1.00 95.06 196 TYR A CA 1
ATOM 1520 C C . TYR A 1 196 ? -8.376 -2.039 16.529 1.00 95.06 196 TYR A C 1
ATOM 1522 O O . TYR A 1 196 ? -9.158 -2.773 17.134 1.00 95.06 196 TYR A O 1
ATOM 1530 N N . GLN A 1 197 ? -7.056 -2.260 16.550 1.00 97.44 197 GLN A N 1
ATOM 1531 C CA . GLN A 1 197 ? -6.442 -3.293 17.398 1.00 97.44 197 GLN A CA 1
ATOM 1532 C C . GLN A 1 197 ? -6.672 -3.002 18.885 1.00 97.44 197 GLN A C 1
ATOM 1534 O O . GLN A 1 197 ? -7.041 -3.901 19.644 1.00 97.44 197 GLN A O 1
ATOM 1539 N N . ASP A 1 198 ? -6.485 -1.749 19.295 1.00 95.94 198 ASP A N 1
ATOM 1540 C CA . ASP A 1 198 ? -6.712 -1.302 20.668 1.00 95.94 198 ASP A CA 1
ATOM 1541 C C . ASP A 1 198 ? -8.199 -1.460 21.042 1.00 95.94 198 ASP A C 1
ATOM 1543 O O . ASP A 1 198 ? -8.521 -2.018 22.089 1.00 95.94 198 ASP A O 1
ATOM 1547 N N . PHE A 1 199 ? -9.118 -1.077 20.148 1.00 94.94 199 PHE A N 1
ATOM 1548 C CA . PHE A 1 199 ? -10.557 -1.301 20.321 1.00 94.94 199 PHE A CA 1
ATOM 1549 C C . PHE A 1 199 ? -10.913 -2.782 20.500 1.00 94.94 199 PHE A C 1
ATOM 1551 O O . PHE A 1 199 ? -11.589 -3.137 21.464 1.00 94.94 199 PHE A O 1
ATOM 1558 N N . CYS A 1 200 ? -10.430 -3.658 19.614 1.00 95.81 200 CYS A N 1
ATOM 1559 C CA . CYS A 1 200 ? -10.695 -5.092 19.726 1.00 95.81 200 CYS A CA 1
ATOM 1560 C C . CYS A 1 200 ? -10.129 -5.660 21.034 1.00 95.81 200 CYS A C 1
ATOM 1562 O O . CYS A 1 200 ? -10.786 -6.458 21.692 1.00 95.81 200 CYS A O 1
ATOM 1564 N N . SER A 1 201 ? -8.939 -5.214 21.447 1.00 96.44 201 SER A N 1
ATOM 1565 C CA . SER A 1 201 ? -8.324 -5.638 22.710 1.00 96.44 201 SER A CA 1
ATOM 1566 C C . SER A 1 201 ? -9.163 -5.221 23.923 1.00 96.44 201 SER A C 1
ATOM 1568 O O . SER A 1 201 ? -9.342 -6.020 24.841 1.00 96.44 201 SER A O 1
ATOM 1570 N N . ALA A 1 202 ? -9.718 -4.004 23.905 1.00 94.75 202 ALA A N 1
ATOM 1571 C CA . ALA A 1 202 ? -10.611 -3.511 24.950 1.00 94.75 202 ALA A CA 1
ATOM 1572 C C . ALA A 1 202 ? -11.904 -4.337 25.039 1.00 94.75 202 ALA A C 1
ATOM 1574 O O . ALA A 1 202 ? -12.329 -4.704 26.134 1.00 94.75 202 ALA A O 1
ATOM 1575 N N . GLU A 1 203 ? -12.518 -4.664 23.899 1.00 94.44 203 GLU A N 1
ATOM 1576 C CA . GLU A 1 203 ? -13.749 -5.460 23.871 1.00 94.44 203 GLU A CA 1
ATOM 1577 C C . GLU A 1 203 ? -13.507 -6.918 24.294 1.00 94.44 203 GLU A C 1
ATOM 1579 O O . GLU A 1 203 ? -14.273 -7.436 25.104 1.00 94.44 203 GLU A O 1
ATOM 1584 N N . ILE A 1 204 ? -12.394 -7.545 23.890 1.00 95.69 204 ILE A N 1
ATOM 1585 C CA . ILE A 1 204 ? -12.001 -8.882 24.383 1.00 95.69 204 ILE A CA 1
ATOM 1586 C C . ILE A 1 204 ? -11.819 -8.866 25.908 1.00 95.69 204 ILE A C 1
ATOM 1588 O O . ILE A 1 204 ? -12.302 -9.755 26.618 1.00 95.69 204 ILE A O 1
ATOM 1592 N N . ALA A 1 205 ? -11.124 -7.852 26.437 1.00 94.81 205 ALA A N 1
ATOM 1593 C CA . ALA A 1 205 ? -10.909 -7.714 27.875 1.00 94.81 205 ALA A CA 1
ATOM 1594 C C . ALA A 1 205 ? -12.237 -7.547 28.625 1.00 94.81 205 ALA A C 1
ATOM 1596 O O . ALA A 1 205 ? -12.449 -8.200 29.646 1.00 94.81 205 ALA A O 1
ATOM 1597 N N . LYS A 1 206 ? -13.151 -6.737 28.085 1.00 94.06 206 LYS A N 1
ATOM 1598 C CA . LYS A 1 206 ? -14.497 -6.510 28.622 1.00 94.06 206 LYS A CA 1
ATOM 1599 C C . LYS A 1 206 ? -15.350 -7.776 28.611 1.00 94.06 206 LYS A C 1
ATOM 1601 O O . LYS A 1 206 ? -16.019 -8.052 29.604 1.00 94.06 206 LYS A O 1
ATOM 1606 N N . GLU A 1 207 ? -15.325 -8.554 27.532 1.00 93.19 207 GLU A N 1
ATOM 1607 C CA . GLU A 1 207 ? -16.039 -9.835 27.441 1.00 93.19 207 GLU A CA 1
ATOM 1608 C C . GLU A 1 207 ? -15.478 -10.872 28.423 1.00 93.19 207 GLU A C 1
ATOM 1610 O O . GLU A 1 207 ? -16.234 -11.642 29.015 1.00 93.19 207 GLU A O 1
ATOM 1615 N N . THR A 1 208 ? -14.164 -10.847 28.656 1.00 92.44 208 THR A N 1
ATOM 1616 C CA . THR A 1 208 ? -13.487 -11.768 29.578 1.00 92.44 208 THR A CA 1
ATOM 1617 C C . THR A 1 208 ? -13.713 -11.402 31.048 1.00 92.44 208 THR A C 1
ATOM 1619 O O . THR A 1 208 ? -13.940 -12.283 31.879 1.00 92.44 208 THR A O 1
ATOM 1622 N N . SER A 1 209 ? -13.618 -10.116 31.395 1.00 92.31 209 SER A N 1
ATOM 1623 C CA . SER A 1 209 ? -13.673 -9.641 32.784 1.00 92.31 209 SER A CA 1
ATOM 1624 C C . SER A 1 209 ? -15.094 -9.327 33.258 1.00 92.31 209 SER A C 1
ATOM 1626 O O . SER A 1 209 ? -15.373 -9.397 34.456 1.00 92.31 209 SER A O 1
ATOM 1628 N N . GLY A 1 210 ? -15.988 -8.950 32.339 1.00 91.69 210 GLY A N 1
ATOM 1629 C CA . GLY A 1 210 ? -17.297 -8.374 32.648 1.00 91.69 210 GLY A CA 1
ATOM 1630 C C . GLY A 1 210 ? -17.239 -6.974 33.276 1.00 91.69 210 GLY A C 1
ATOM 1631 O O . GLY A 1 210 ? -18.288 -6.417 33.601 1.00 91.69 210 GLY A O 1
ATOM 1632 N N . ASP A 1 211 ? -16.046 -6.396 33.454 1.00 91.25 211 ASP A N 1
ATOM 1633 C CA . ASP A 1 211 ? -15.841 -5.077 34.051 1.00 91.25 211 ASP A CA 1
ATOM 1634 C C . ASP A 1 211 ? -15.425 -4.061 32.990 1.00 91.25 211 ASP A C 1
ATOM 1636 O O . ASP A 1 211 ? -14.274 -3.988 32.563 1.00 91.25 211 ASP A O 1
ATOM 1640 N N . VAL A 1 212 ? -16.382 -3.222 32.599 1.00 89.50 212 VAL A N 1
ATOM 1641 C CA . VAL A 1 212 ? -16.164 -2.147 31.625 1.00 89.50 212 VAL A CA 1
ATOM 1642 C C . VAL A 1 212 ? -15.211 -1.062 32.129 1.00 89.50 212 VAL A C 1
ATOM 1644 O O . VAL A 1 212 ? -14.679 -0.312 31.318 1.00 89.50 212 VAL A O 1
ATOM 1647 N N . ASN A 1 213 ? -14.999 -0.948 33.443 1.00 91.88 213 ASN A N 1
ATOM 1648 C CA . ASN A 1 213 ? -14.161 0.089 34.046 1.00 91.88 213 ASN A CA 1
ATOM 1649 C C . ASN A 1 213 ? -12.748 -0.404 34.367 1.00 91.88 213 ASN A C 1
ATOM 1651 O O . ASN A 1 213 ? -11.959 0.361 34.927 1.00 91.88 213 ASN A O 1
ATOM 1655 N N . SER A 1 214 ? -12.428 -1.659 34.039 1.00 94.19 214 SER A N 1
ATOM 1656 C CA . SER A 1 214 ? -11.100 -2.202 34.286 1.00 94.19 214 SER A CA 1
ATOM 1657 C C . SER A 1 214 ? -10.053 -1.457 33.455 1.00 94.19 214 SER A C 1
ATOM 1659 O O . SER A 1 214 ? -10.329 -0.936 32.367 1.00 94.19 214 SER A O 1
ATOM 1661 N N . THR A 1 215 ? -8.828 -1.399 33.970 1.00 93.88 215 THR A N 1
ATOM 1662 C CA . THR A 1 215 ? -7.705 -0.746 33.289 1.00 93.88 215 THR A CA 1
ATOM 1663 C C . THR A 1 215 ? -7.443 -1.382 31.921 1.00 93.88 215 THR A C 1
ATOM 1665 O O . THR A 1 215 ? -7.201 -0.670 30.950 1.00 93.88 215 THR A O 1
ATOM 1668 N N . GLU A 1 216 ? -7.587 -2.706 31.820 1.00 93.69 216 GLU A N 1
ATOM 1669 C CA . GLU A 1 216 ? -7.421 -3.493 30.593 1.00 93.69 216 GLU A CA 1
ATOM 1670 C C . GLU A 1 216 ? -8.447 -3.148 29.502 1.00 93.69 216 GLU A C 1
ATOM 1672 O O . GLU A 1 216 ? -8.192 -3.409 28.330 1.0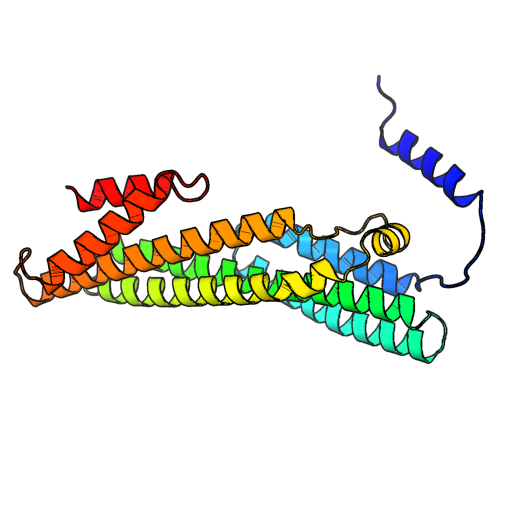0 93.69 216 GLU A O 1
ATOM 1677 N N . VAL A 1 217 ? -9.581 -2.540 29.864 1.00 93.25 217 VAL A N 1
ATOM 1678 C CA . VAL A 1 217 ? -10.577 -2.012 28.918 1.00 93.25 217 VAL A CA 1
ATOM 1679 C C . VAL A 1 217 ? -10.322 -0.530 28.642 1.00 93.25 217 VAL A C 1
ATOM 1681 O O . VAL A 1 217 ? -10.275 -0.094 27.492 1.00 93.25 217 VAL A O 1
ATOM 1684 N N . GLN A 1 218 ? -10.147 0.265 29.699 1.00 94.12 218 GLN A N 1
ATOM 1685 C CA . GLN A 1 218 ? -10.122 1.723 29.599 1.00 94.12 218 GLN A CA 1
ATOM 1686 C C . GLN A 1 218 ? -8.839 2.266 28.965 1.00 94.12 218 GLN A C 1
ATOM 1688 O O . GLN A 1 218 ? -8.906 3.226 28.198 1.00 94.12 218 GLN A O 1
ATOM 1693 N N . GLU A 1 219 ? -7.669 1.697 29.257 1.00 94.00 219 GLU A N 1
ATOM 1694 C CA . GLU A 1 219 ? -6.408 2.156 28.661 1.00 94.00 219 GLU A CA 1
ATOM 1695 C C . GLU A 1 219 ? -6.384 2.017 27.131 1.00 94.00 219 GLU A C 1
ATOM 1697 O O . GLU A 1 219 ? -6.189 3.042 26.463 1.00 94.00 219 GLU A O 1
ATOM 1702 N N . PRO A 1 220 ? -6.625 0.827 26.542 1.00 93.81 220 PRO A N 1
ATOM 1703 C CA . PRO A 1 220 ? -6.615 0.684 25.090 1.00 93.81 220 PRO A CA 1
ATOM 1704 C C . PRO A 1 220 ? -7.733 1.492 24.420 1.00 93.81 220 PRO A C 1
ATOM 1706 O O . PRO A 1 220 ? -7.487 2.155 23.413 1.00 93.81 220 PRO A O 1
ATOM 1709 N N . LEU A 1 221 ? -8.935 1.557 25.003 1.00 91.81 221 LEU A N 1
ATOM 1710 C CA . LEU A 1 221 ? -10.025 2.357 24.434 1.00 91.81 221 LEU A CA 1
ATOM 1711 C C . LEU A 1 221 ? -9.692 3.861 24.406 1.00 91.81 221 LEU A C 1
ATOM 1713 O O . LEU A 1 221 ? -9.941 4.548 23.409 1.00 91.81 221 LEU A O 1
ATOM 1717 N N . ASN A 1 222 ? -9.076 4.383 25.472 1.00 91.81 222 ASN A N 1
ATOM 1718 C CA . ASN A 1 222 ? -8.613 5.770 25.522 1.00 91.81 222 ASN A CA 1
ATOM 1719 C C . ASN A 1 222 ? -7.476 6.035 24.527 1.00 91.81 222 ASN A C 1
ATOM 1721 O O . ASN A 1 222 ? -7.444 7.109 23.911 1.00 91.81 222 ASN A O 1
ATOM 1725 N N . ALA A 1 223 ? -6.561 5.078 24.349 1.00 92.56 223 ALA A N 1
ATOM 1726 C CA . ALA A 1 223 ? -5.489 5.160 23.361 1.00 92.56 223 ALA A CA 1
ATOM 1727 C C . ALA A 1 223 ? -6.054 5.232 21.933 1.00 92.56 223 ALA A C 1
ATOM 1729 O O . ALA A 1 223 ? -5.758 6.197 21.217 1.00 92.56 223 ALA A O 1
ATOM 1730 N N . ALA A 1 224 ? -6.949 4.306 21.573 1.00 92.25 224 ALA A N 1
ATOM 1731 C CA . ALA A 1 224 ? -7.637 4.264 20.283 1.00 92.25 224 ALA A CA 1
ATOM 1732 C C . ALA A 1 224 ? -8.355 5.585 19.983 1.00 92.25 224 ALA A C 1
ATOM 1734 O O . ALA A 1 224 ? -8.134 6.231 18.957 1.00 92.25 224 ALA A O 1
ATOM 1735 N N . THR A 1 225 ? -9.159 6.047 20.939 1.00 89.25 225 THR A N 1
ATOM 1736 C CA . THR A 1 225 ? -9.934 7.285 20.827 1.00 89.25 225 THR A CA 1
ATOM 1737 C C . THR A 1 225 ? -9.027 8.505 20.655 1.00 89.25 225 THR A C 1
ATOM 1739 O O . THR A 1 225 ? -9.271 9.373 19.813 1.00 89.25 225 THR A O 1
ATOM 1742 N N . THR A 1 226 ? -7.960 8.596 21.451 1.00 91.25 226 THR A N 1
ATOM 1743 C CA . THR A 1 226 ? -7.004 9.708 21.372 1.00 91.25 226 THR A CA 1
ATOM 1744 C C . THR A 1 226 ? -6.290 9.726 20.027 1.00 91.25 226 THR A C 1
ATOM 1746 O O . THR A 1 226 ? -6.073 10.800 19.462 1.00 91.25 226 THR A O 1
ATOM 1749 N N . MET A 1 227 ? -5.930 8.554 19.507 1.00 91.94 227 MET A N 1
ATOM 1750 C CA . MET A 1 227 ? -5.308 8.412 18.196 1.00 91.94 227 MET A CA 1
ATOM 1751 C C . MET A 1 227 ? -6.254 8.871 17.085 1.00 91.94 227 MET A C 1
ATOM 1753 O O . MET A 1 227 ? -5.888 9.737 16.294 1.00 91.94 227 MET A O 1
ATOM 1757 N N . MET A 1 228 ? -7.496 8.393 17.096 1.00 91.31 228 MET A N 1
ATOM 1758 C CA . MET A 1 228 ? -8.512 8.738 16.101 1.00 91.31 228 MET A CA 1
ATOM 1759 C C . MET A 1 228 ? -8.829 10.236 16.102 1.00 91.31 228 MET A C 1
ATOM 1761 O O . MET A 1 228 ? -8.832 10.870 15.051 1.00 91.31 228 MET A O 1
ATOM 1765 N N . LYS A 1 229 ? -8.934 10.875 17.274 1.00 90.38 229 LYS A N 1
ATOM 1766 C CA . LYS A 1 229 ? -9.105 12.339 17.362 1.00 90.38 229 LYS A CA 1
ATOM 1767 C C . LYS A 1 229 ? -7.990 13.129 16.677 1.00 90.38 229 LYS A C 1
ATOM 1769 O O . LYS A 1 229 ? -8.255 14.179 16.098 1.00 90.38 229 LYS A O 1
ATOM 1774 N N . LYS A 1 230 ? -6.746 12.646 16.738 1.00 91.12 230 LYS A N 1
ATOM 1775 C CA . LYS A 1 230 ? -5.611 13.289 16.055 1.00 91.12 230 LYS A CA 1
ATOM 1776 C C . LYS A 1 230 ? -5.672 13.121 14.537 1.00 91.12 230 LYS A C 1
ATOM 1778 O O . LYS A 1 230 ? -5.067 13.926 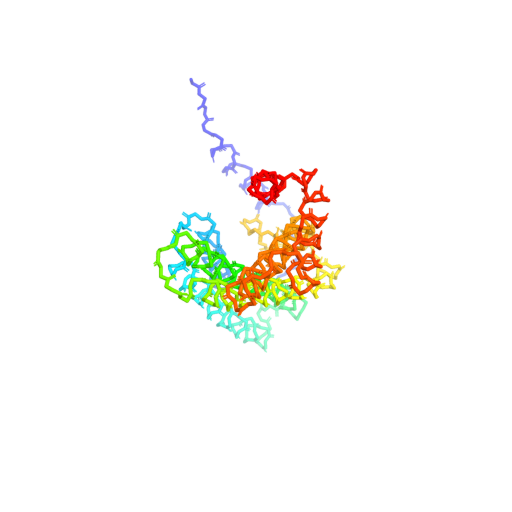13.835 1.00 91.12 230 LYS A O 1
ATOM 1783 N N . LEU A 1 231 ? -6.381 12.104 14.049 1.00 90.12 231 LEU A N 1
ATOM 1784 C CA . LEU A 1 231 ? -6.524 11.791 12.628 1.00 90.12 231 LEU A CA 1
ATOM 1785 C C . LEU A 1 231 ? -7.713 12.494 11.963 1.00 90.12 231 LEU A C 1
ATOM 1787 O O . LEU A 1 231 ? -7.720 12.586 10.742 1.00 90.12 231 LEU A O 1
ATOM 1791 N N . ILE A 1 232 ? -8.661 13.053 12.725 1.00 89.75 232 ILE A N 1
ATOM 1792 C CA . ILE A 1 232 ? -9.807 13.820 12.193 1.00 89.75 232 ILE A CA 1
ATOM 1793 C C . ILE A 1 232 ? -9.386 14.895 11.167 1.00 89.75 232 ILE A C 1
ATOM 1795 O O . ILE A 1 232 ? -9.998 14.970 10.105 1.00 89.75 232 ILE A O 1
ATOM 1799 N N . PRO A 1 233 ? -8.323 15.697 11.391 1.00 89.50 233 PRO A N 1
ATOM 1800 C CA . PRO A 1 233 ? -7.896 16.696 10.410 1.00 89.50 233 PRO A CA 1
ATOM 1801 C C . PRO A 1 233 ? -7.230 16.113 9.152 1.00 89.50 233 PRO A C 1
ATOM 1803 O O . PRO A 1 233 ? -6.892 16.876 8.245 1.00 89.50 233 PRO A O 1
ATOM 1806 N N . SER A 1 234 ? -6.965 14.800 9.098 1.00 82.12 234 SER A N 1
ATOM 1807 C CA . SER A 1 234 ? -6.324 14.168 7.944 1.00 82.12 234 SER A CA 1
ATOM 1808 C C . SER A 1 234 ? -7.251 14.228 6.727 1.00 82.12 234 SER A C 1
ATOM 1810 O O . SER A 1 234 ? -8.380 13.739 6.795 1.00 82.12 234 SER A O 1
ATOM 1812 N N . PRO A 1 235 ? -6.786 14.736 5.570 1.00 77.62 235 PRO A N 1
ATOM 1813 C CA . PRO A 1 235 ? -7.593 14.763 4.352 1.00 77.62 235 PRO A CA 1
ATOM 1814 C C . PRO A 1 235 ? -7.810 13.368 3.742 1.00 77.62 235 PRO A C 1
ATOM 1816 O O . PRO A 1 235 ? -8.556 13.247 2.775 1.00 77.62 235 PRO A O 1
ATOM 1819 N N . TYR A 1 236 ? -7.149 12.329 4.268 1.00 75.81 236 TYR A N 1
ATOM 1820 C CA . TYR A 1 236 ? -7.192 10.972 3.718 1.00 75.81 236 TYR A CA 1
ATOM 1821 C C . TYR A 1 236 ? -8.023 10.005 4.560 1.00 75.81 236 TYR A C 1
ATOM 1823 O O . TYR A 1 236 ? -8.713 9.161 3.998 1.00 75.81 236 TYR A O 1
ATOM 1831 N N . VAL A 1 237 ? -7.951 10.120 5.890 1.00 80.25 237 VAL A N 1
ATOM 1832 C CA . VAL A 1 237 ? -8.628 9.202 6.828 1.00 80.25 237 VAL A CA 1
ATOM 1833 C C . VAL A 1 237 ? -9.543 9.921 7.823 1.00 80.25 237 VAL A C 1
ATOM 1835 O O . VAL A 1 237 ? -10.113 9.281 8.699 1.00 80.25 237 VAL A O 1
ATOM 1838 N N . GLY A 1 238 ? -9.704 11.245 7.707 1.00 82.81 238 GLY A N 1
ATOM 1839 C CA . GLY A 1 238 ? -10.459 12.049 8.673 1.00 82.81 238 GLY A CA 1
ATOM 1840 C C . GLY A 1 238 ? -11.901 11.583 8.857 1.00 82.81 238 GLY A C 1
ATOM 1841 O O . GLY A 1 238 ? -12.348 11.430 9.987 1.00 82.81 238 GLY A O 1
ATOM 1842 N N . GLN A 1 239 ? -12.597 11.249 7.766 1.00 82.56 239 GLN A N 1
ATOM 1843 C CA . GLN A 1 239 ? -13.972 10.732 7.825 1.00 82.56 239 GLN A CA 1
ATOM 1844 C C . GLN A 1 239 ? -14.064 9.404 8.588 1.00 82.56 239 GLN A C 1
ATOM 1846 O O . GLN A 1 239 ? -14.964 9.207 9.399 1.00 82.56 239 GLN A O 1
ATOM 1851 N N . GLU A 1 240 ? -13.119 8.496 8.354 1.00 82.75 240 GLU A N 1
ATOM 1852 C CA . GLU A 1 240 ? -13.051 7.211 9.050 1.00 82.75 240 GLU A CA 1
ATOM 1853 C C . GLU A 1 240 ? -12.760 7.404 10.545 1.00 82.75 240 GLU A C 1
ATOM 1855 O O . GLU A 1 240 ? -13.403 6.786 11.394 1.00 82.75 240 GLU A O 1
ATOM 1860 N N . ALA A 1 241 ? -11.850 8.322 10.871 1.00 84.19 241 ALA A N 1
ATOM 1861 C CA . ALA A 1 241 ? -11.521 8.674 12.245 1.00 84.19 241 ALA A CA 1
ATOM 1862 C C . ALA A 1 241 ? -12.693 9.342 12.991 1.00 84.19 241 ALA A C 1
ATOM 1864 O O . ALA A 1 241 ? -12.918 9.060 14.170 1.00 84.19 241 ALA A O 1
ATOM 1865 N N . GLU A 1 242 ? -13.462 10.200 12.313 1.00 84.12 242 GLU A N 1
ATOM 1866 C CA . GLU A 1 242 ? -14.687 10.805 12.849 1.00 84.12 242 GLU A CA 1
ATOM 1867 C C . GLU A 1 242 ? -15.759 9.748 13.137 1.00 84.12 242 GLU A C 1
ATOM 1869 O O . GLU A 1 242 ? -16.357 9.756 14.215 1.00 84.12 242 GLU A O 1
ATOM 1874 N N . LEU A 1 243 ? -15.979 8.816 12.202 1.00 81.38 243 LEU A N 1
ATOM 1875 C CA . LEU A 1 243 ? -16.928 7.715 12.379 1.00 81.38 243 LEU A CA 1
ATOM 1876 C C . LEU A 1 243 ? -16.549 6.835 13.572 1.00 81.38 243 LEU A C 1
ATOM 1878 O O . LEU A 1 243 ? -17.406 6.558 14.409 1.00 81.38 243 LEU A O 1
ATOM 1882 N N . PHE A 1 244 ? -15.274 6.458 13.693 1.00 81.56 244 PHE A N 1
ATOM 1883 C CA . PHE A 1 244 ? -14.792 5.678 14.831 1.00 81.56 244 PHE A CA 1
ATOM 1884 C C . PHE A 1 244 ? -15.033 6.399 16.158 1.00 81.56 244 PHE A C 1
ATOM 1886 O O . PHE A 1 244 ? -15.587 5.814 17.088 1.00 81.56 244 PHE A O 1
ATOM 1893 N N . ALA A 1 245 ? -14.649 7.678 16.246 1.00 75.00 245 ALA A N 1
ATOM 1894 C CA . ALA A 1 245 ? -14.812 8.448 17.473 1.00 75.00 245 ALA A CA 1
ATOM 1895 C C . ALA A 1 245 ? -16.285 8.493 17.904 1.00 75.00 245 ALA A C 1
ATOM 1897 O O . ALA A 1 245 ? -16.581 8.334 19.084 1.00 75.00 245 ALA A O 1
ATOM 1898 N N . ASN A 1 246 ? -17.216 8.638 16.959 1.00 69.06 246 ASN A N 1
ATOM 1899 C CA . ASN A 1 246 ? -18.645 8.647 17.268 1.00 69.06 246 ASN A CA 1
ATOM 1900 C C . ASN A 1 246 ? -19.156 7.308 17.828 1.00 69.06 246 ASN A C 1
ATOM 1902 O O . ASN A 1 246 ? -20.085 7.325 18.628 1.00 69.06 246 ASN A O 1
ATOM 1906 N N . ILE A 1 247 ? -18.551 6.177 17.445 1.00 65.62 247 ILE A N 1
ATOM 1907 C CA . ILE A 1 247 ? -18.930 4.834 17.917 1.00 65.62 247 ILE A CA 1
ATOM 1908 C C . ILE A 1 247 ? -18.402 4.570 19.333 1.00 65.62 247 ILE A C 1
ATOM 1910 O O . ILE A 1 247 ? -19.118 4.017 20.160 1.00 65.62 247 ILE A O 1
ATOM 1914 N N . THR A 1 248 ? -17.171 4.979 19.652 1.00 61.81 248 THR A N 1
ATOM 1915 C CA . THR A 1 248 ? -16.566 4.705 20.970 1.00 61.81 248 THR A CA 1
ATOM 1916 C C . THR A 1 248 ? -17.066 5.617 22.098 1.00 61.81 248 THR A C 1
ATOM 1918 O O . THR A 1 248 ? -16.717 5.393 23.254 1.00 61.81 248 THR A O 1
ATOM 1921 N N . PHE A 1 249 ? -17.844 6.663 21.788 1.00 49.81 249 PHE A N 1
ATOM 1922 C CA . PHE A 1 249 ? -18.418 7.600 22.771 1.00 49.81 249 PHE A CA 1
ATOM 1923 C C . PHE A 1 249 ? -19.903 7.367 23.099 1.00 49.81 249 PHE A C 1
ATOM 1925 O O . PHE A 1 249 ? -20.431 8.064 23.970 1.00 49.81 249 PHE A O 1
ATOM 1932 N N . THR A 1 250 ? -20.571 6.434 22.417 1.00 44.53 250 THR A N 1
ATOM 1933 C CA . THR A 1 250 ? -21.941 5.984 22.735 1.00 44.53 250 THR A CA 1
ATOM 1934 C C . THR A 1 250 ? -21.935 4.771 23.643 1.00 44.53 250 THR A C 1
ATOM 1936 O O . THR A 1 250 ? -22.756 4.761 24.588 1.00 44.53 250 THR A O 1
#

pLDDT: mean 80.1, std 16.57, range [27.72, 98.5]

Radius of gyration: 24.28 Å; chains: 1; bounding box: 50×37×72 Å

Organism: Methanospirillum hungatei JF-1 (strain ATCC 27890 / DSM 864 / NBRC 100397 / JF-1) (NCBI:txid323259)

Secondary structure (DSSP, 8-state):
----HHHHHHHHHHHHTTS---------HHHHHHHHHHHHHHHHGGG---HHHHHHHHHHHHHHHHHHHHHHHHHHHHTSS-HHHHHHHHHHHHHHHHHHHHHHHHHHHHHHHHHHHHHHHS--TTHHHHHHHHHHHHHHHHHHHHHHHHHHHHHHHH--HHHHHHH-TTSPPP-HHHHHHHHHHHHHHHHHHHHHHHHHHHHHHHHHH--TTSHHHHHHHHHHHHHHHHHTT-TTTHHHHHHHHHHHT-

Foldseek 3Di:
DDDDPVVVVVVVVVVVVPDDDDDQQQDPPVLLVLQQVLQVLLVCLVVDPDLVVSVVSLVVSLVSLVVSLVVLVVCCVVVSHDPVVSVLVNLQSVLVNLLSLLVNLQSQLVVLQVQLVVLCPDPDPCSLVSNLVSLVSSLVSLVVSLVSLVVCVVSQVPHDPPVVCVNRVPGDGDDPVVSVVSNVLSVLVSLLSQLSNLQSQLVVVCVVPVDCPDCSNPVSLVVSLVSLVVCLPPPNCNVVSVVVNVVSVD

Sequence (250 aa):
MNISLYLQLGLIMAFIVGVVSATDNQIPNDIQTAVVDALTKADLISFTDESEQSRELIQTVREEFTNITGQISDYSGSGEITSDTAGLLTDYIQLWDTLLVAYDFMIQGGDHKLKGYDAILSNETNRYETGLQEFKAAKEMYDNAYEGLNNTQSLFSSFDVNTMSELLPDASIPSLVSVNKMLFRLRDTALICQAYQDFCSAEIAKETSGDVNSTEVQEPLNAATTMMKKLIPSPYVGQEAELFANITFT